Protein 6NXF (pdb70)

Sequence (329 aa):
GLPGEVSQWSLKRYGRFLLDNVGGSSTWKVFESSEESGSLVLTIVVSGHFFISQGQTLLEGFSLIGSKNWLKIVRRDCLLFGTTIKNKSRFRVQFSGESKEEALERCCGCVQTLAQYVTVQEVSQWSLKRYGRFLLDNVGSSTWKVFESSEESGSLVLTIVVSGHFFISQGQTLLEGFSLIGSKNWLKIVRRDCLLFGTTIKNKSRFRVQFSGESKEEALERCCGCVQTLAQYVTVQEPESQTIPHYLQIKEILQISKQELLPCHVEQHWKFYVGRSHSEALLSWQTIPHYLQIKEILQISKQELLPCHVEQHWKFYVGRSHSEALLSW

InterPro domains:
  IPR029168 Meiotic recombination protein REC114-like [PF15165] (20-254)
  IPR029168 Meiotic recombination protein REC114-like [PTHR34921] (1-259)

Foldseek 3Di:
DDDPQKDKFWFAKKWWKFDDDDCTDIDTDMDGADPVWATWMWMAGNQQWIFTAGVVGTDDIDGLAPCAVFWAWEDPLKIDIWGQPPNDIIMMTRGDDDDPVRSVVRSVVVVVVSVVHYDYYD/DDKFWFAKKWWWADDDCGDIDTDMDGDDPVWATWMWDADPQAWIWTDGPPDTDDTDGLAPQQVFWAWEDPCKIDIWGADPRDITMMTHTDAPDCVGSSVVSVVVQVVSVVRYHYHYD/DQDDDDPVVPDDDDDDDDPVVDDPPVCVVVVVCCVDPVCVVVVVPD/DDDDPVVVDDDDDDDDPVVDDDPVVVPVVVVCVAPVHPCVVPPD

Radius of gyration: 22.88 Å; Cα contacts (8 Å, |Δi|>4): 623; chains: 4; bounding box: 57×59×58 Å

Solvent-accessible surface area: 16246 Å² total

Structure (mmCIF, N/CA/C/O backbone):
data_6NXF
#
_entry.id   6NXF
#
_cell.length_a   71.811
_cell.length_b   71.811
_cell.length_c   154.983
_cell.angle_alpha   90.00
_cell.angle_beta   90.00
_cell.angle_gamma   90.00
#
_symmetry.space_group_name_H-M   'P 43 21 2'
#
loop_
_entity.id
_entity.type
_entity.pdbx_description
1 polymer 'Meiotic recombination protein REC114'
2 polymer 'Ankyrin repeat domain 31'
#
loop_
_atom_site.group_PDB
_atom_site.id
_atom_site.type_symbol
_atom_site.label_atom_id
_atom_site.label_alt_id
_atom_site.label_comp_id
_atom_site.label_asym_id
_atom_site.label_entity_id
_atom_site.label_seq_id
_atom_site.pdbx_PDB_ins_code
_atom_site.Cartn_x
_atom_site.Cartn_y
_atom_site.Cartn_z
_atom_site.occupancy
_atom_site.B_iso_or_equiv
_atom_site.auth_seq_id
_atom_site.auth_comp_id
_atom_site.auth_asym_id
_atom_site.auth_atom_id
_atom_site.pdbx_PDB_model_num
ATOM 1 N N . GLY A 1 12 ? 43.121 -12.248 75.446 1.00 92.23 12 GLY A N 1
ATOM 2 C CA . GLY A 1 12 ? 42.279 -13.247 74.805 1.00 109.87 12 GLY A CA 1
ATOM 3 C C . GLY A 1 12 ? 41.124 -12.653 74.010 1.00 111.71 12 GLY A C 1
ATOM 4 O O . GLY A 1 12 ? 39.995 -12.538 74.514 1.00 104.94 12 GLY A O 1
ATOM 5 N N . LEU A 1 13 ? 41.422 -12.294 72.771 1.00 108.79 13 LEU A N 1
ATOM 6 C CA . LEU A 1 13 ? 40.468 -11.629 71.853 1.00 107.54 13 LEU A CA 1
ATOM 7 C C . LEU A 1 13 ? 40.254 -12.538 70.649 1.00 105.61 13 LEU A C 1
ATOM 8 O O . LEU A 1 13 ? 40.880 -13.587 70.528 1.00 107.17 13 LEU A O 1
ATOM 13 N N . PRO A 1 14 ? 39.327 -12.160 69.739 1.00 102.22 14 PRO A N 1
ATOM 14 C CA . PRO A 1 14 ? 39.099 -12.992 68.546 1.00 102.57 14 PRO A CA 1
ATOM 15 C C . PRO A 1 14 ? 40.318 -13.060 67.634 1.00 102.56 14 PRO A C 1
ATOM 16 O O . PRO A 1 14 ? 41.232 -12.227 67.684 1.00 98.64 14 PRO A O 1
ATOM 20 N N . GLY A 1 15 ? 40.304 -14.083 66.773 1.00 107.19 15 GLY A N 1
ATOM 21 C CA . GLY A 1 15 ? 41.406 -14.501 65.931 1.00 102.76 15 GLY A CA 1
ATOM 22 C C . GLY A 1 15 ? 41.615 -13.718 64.654 1.00 104.58 15 GLY A C 1
ATOM 23 O O . GLY A 1 15 ? 42.540 -14.029 63.891 1.00 103.15 15 GLY A O 1
ATOM 24 N N . GLU A 1 16 ? 40.783 -12.706 64.393 1.00 103.70 16 GLU A N 1
ATOM 25 C CA . GLU A 1 16 ? 41.008 -11.767 63.299 1.00 106.33 16 GLU A CA 1
ATOM 26 C C . GLU A 1 16 ? 41.635 -10.451 63.773 1.00 101.70 16 GLU A C 1
ATOM 27 O O . GLU A 1 16 ? 41.443 -9.407 63.137 1.00 97.77 16 GLU A O 1
ATOM 33 N N . VAL A 1 17 ? 42.379 -10.487 64.876 1.00 96.42 17 VAL A N 1
ATOM 34 C CA . VAL A 1 17 ? 43.102 -9.338 65.395 1.00 88.87 17 VAL A CA 1
ATOM 35 C C . VAL A 1 17 ? 44.482 -9.822 65.787 1.00 90.77 17 VAL A C 1
ATOM 36 O O . VAL A 1 17 ? 44.619 -10.839 66.476 1.00 96.21 17 VAL A O 1
ATOM 40 N N . SER A 1 18 ? 45.500 -9.103 65.354 1.00 86.39 18 SER A N 1
ATOM 41 C CA . SER A 1 18 ? 46.868 -9.430 65.694 1.00 81.91 18 SER A CA 1
ATOM 42 C C . SER A 1 18 ? 47.435 -8.277 66.515 1.00 78.28 18 SER A C 1
ATOM 43 O O . SER A 1 18 ? 47.200 -7.108 66.196 1.00 77.10 18 SER A O 1
ATOM 46 N N . GLN A 1 19 ? 48.132 -8.606 67.593 1.00 74.41 19 GLN A N 1
ATOM 47 C CA . GLN A 1 19 ? 48.686 -7.632 68.512 1.00 63.84 19 GLN A CA 1
ATOM 48 C C . GLN A 1 19 ? 50.148 -7.951 68.740 1.00 68.32 19 GLN A C 1
ATOM 49 O O . GLN A 1 19 ? 50.507 -9.101 68.965 1.00 70.75 19 GLN A O 1
ATOM 55 N N . TRP A 1 20 ? 50.995 -6.932 68.687 1.00 71.72 20 TRP A N 1
ATOM 56 C CA . TRP A 1 20 ? 52.367 -7.043 69.140 1.00 62.69 20 TRP A CA 1
ATOM 57 C C . TRP A 1 20 ? 52.518 -6.110 70.308 1.00 63.40 20 TRP A C 1
ATOM 58 O O . TRP A 1 20 ? 52.079 -4.958 70.242 1.00 71.09 20 TRP A O 1
ATOM 69 N N . SER A 1 21 ? 53.062 -6.616 71.390 1.00 59.97 21 SER A N 1
ATOM 70 C CA . SER A 1 21 ? 53.443 -5.716 72.454 1.00 64.25 21 SER A CA 1
ATOM 71 C C . SER A 1 21 ? 54.713 -4.958 72.061 1.00 63.17 21 SER A C 1
ATOM 72 O O . SER A 1 21 ? 55.519 -5.431 71.260 1.00 65.36 21 SER A O 1
ATOM 75 N N . LEU A 1 22 ? 54.877 -3.759 72.618 1.00 69.05 22 LEU A N 1
ATOM 76 C CA . LEU A 1 22 ? 55.962 -2.852 72.254 1.00 63.00 22 LEU A CA 1
ATOM 77 C C . LEU A 1 22 ? 56.659 -2.359 73.497 1.00 65.84 22 LEU A C 1
ATOM 78 O O . LEU A 1 22 ? 56.046 -2.199 74.556 1.00 69.87 22 LEU A O 1
ATOM 83 N N . LYS A 1 23 ? 57.927 -2.028 73.324 1.00 63.76 23 LYS A N 1
ATOM 84 C CA . LYS A 1 23 ? 58.767 -1.555 74.406 1.00 63.39 23 LYS A CA 1
ATOM 85 C C . LYS A 1 23 ? 58.726 -0.043 74.515 1.00 65.47 23 LYS A C 1
ATOM 86 O O . LYS A 1 23 ? 58.784 0.504 75.624 1.00 70.52 23 LYS A O 1
ATOM 92 N N . ARG A 1 24 ? 58.644 0.650 73.383 1.00 60.70 24 ARG A N 1
ATOM 93 C CA . ARG A 1 24 ? 58.719 2.103 73.372 1.00 63.85 24 ARG A CA 1
ATOM 94 C C . ARG A 1 24 ? 57.931 2.602 72.182 1.00 65.01 24 ARG A C 1
ATOM 95 O O . ARG A 1 24 ? 57.665 1.853 71.238 1.00 62.88 24 ARG A O 1
ATOM 103 N N . TYR A 1 25 ? 57.567 3.884 72.235 1.00 62.02 25 TYR A N 1
ATOM 104 C CA . TYR A 1 25 ? 56.916 4.552 71.119 1.00 56.40 25 TYR A CA 1
ATOM 105 C C . TYR A 1 25 ? 57.284 6.022 71.174 1.00 58.29 25 TYR A C 1
ATOM 106 O O . TYR A 1 25 ? 57.497 6.577 72.255 1.00 61.08 25 TYR A O 1
ATOM 115 N N . GLY A 1 26 ? 57.429 6.635 70.013 1.00 51.56 26 GLY A N 1
ATOM 116 C CA . GLY A 1 26 ? 57.983 7.961 70.035 1.00 51.40 26 GLY A CA 1
ATOM 117 C C . GLY A 1 26 ? 57.336 8.823 68.999 1.00 55.56 26 GLY A C 1
ATOM 118 O O . GLY A 1 26 ? 57.237 8.429 67.838 1.00 62.50 26 GLY A O 1
ATOM 119 N N . ARG A 1 27 ? 56.836 9.973 69.409 1.00 57.23 27 ARG A N 1
ATOM 120 C CA . ARG A 1 27 ? 56.287 10.936 68.475 1.00 62.63 27 ARG A CA 1
ATOM 121 C C . ARG A 1 27 ? 57.377 11.953 68.225 1.00 63.75 27 ARG A C 1
ATOM 122 O O . ARG A 1 27 ? 58.046 12.380 69.169 1.00 61.39 27 ARG A O 1
ATOM 130 N N . PHE A 1 28 ? 57.586 12.295 66.965 1.00 64.69 28 PHE A N 1
ATOM 131 C CA . PHE A 1 28 ? 58.592 13.279 66.625 1.00 66.66 28 PHE A CA 1
ATOM 132 C C . PHE A 1 28 ? 58.010 14.653 66.857 1.00 71.44 28 PHE A C 1
ATOM 133 O O . PHE A 1 28 ? 56.830 14.883 66.585 1.00 75.42 28 PHE A O 1
ATOM 149 N N . LEU A 1 30 ? 59.132 19.182 67.088 1.00 78.75 30 LEU A N 1
ATOM 150 C CA . LEU A 1 30 ? 60.052 20.300 67.074 1.00 74.29 30 LEU A CA 1
ATOM 151 C C . LEU A 1 30 ? 59.984 21.023 68.400 1.00 77.50 30 LEU A C 1
ATOM 152 O O . LEU A 1 30 ? 58.912 21.192 68.984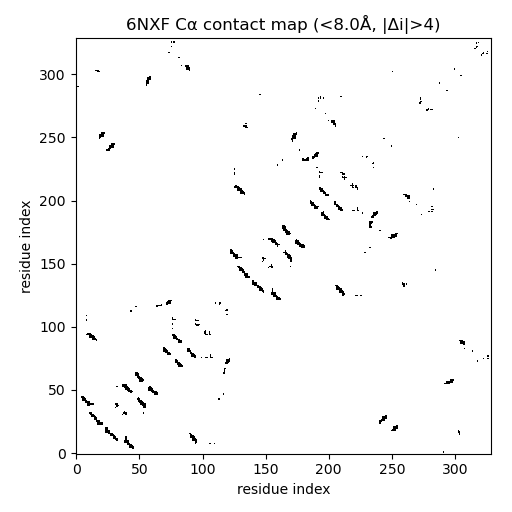 1.00 77.68 30 LEU A O 1
ATOM 157 N N . LEU A 1 31 ? 61.143 21.419 68.883 1.00 80.09 31 LEU A N 1
ATOM 158 C CA . LEU A 1 31 ? 61.251 22.163 70.116 1.00 78.61 31 LEU A CA 1
ATOM 159 C C . LEU A 1 31 ? 61.801 23.548 69.813 1.00 86.31 31 LEU A C 1
ATOM 160 O O . LEU A 1 31 ? 62.601 23.729 68.886 1.00 90.70 31 LEU A O 1
ATOM 165 N N . ASP A 1 32 ? 61.365 24.527 70.599 1.00 84.71 32 ASP A N 1
ATOM 166 C CA . ASP A 1 32 ? 61.789 25.899 70.397 1.00 82.61 32 ASP A CA 1
ATOM 167 C C . ASP A 1 32 ? 63.016 26.193 71.236 1.00 84.51 32 ASP A C 1
ATOM 168 O O . ASP A 1 32 ? 63.026 25.937 72.447 1.00 83.05 32 ASP A O 1
ATOM 173 N N . ASN A 1 33 ? 64.047 26.723 70.575 1.00 89.24 33 ASN A N 1
ATOM 174 C CA . ASN A 1 33 ? 65.169 27.381 71.234 1.00 80.74 33 ASN A CA 1
ATOM 175 C C . ASN A 1 33 ? 64.708 28.721 71.801 1.00 82.96 33 ASN A C 1
ATOM 176 O O . ASN A 1 33 ? 64.283 29.600 71.045 1.00 89.50 33 ASN A O 1
ATOM 181 N N . VAL A 1 34 ? 64.758 28.875 73.117 1.00 79.46 34 VAL A N 1
ATOM 182 C CA . VAL A 1 34 ? 64.743 30.201 73.717 1.00 80.34 34 VAL A CA 1
ATOM 183 C C . VAL A 1 34 ? 66.203 30.653 73.894 1.00 89.44 34 VAL A C 1
ATOM 184 O O . VAL A 1 34 ? 67.148 29.852 73.773 1.00 82.70 34 VAL A O 1
ATOM 188 N N . GLY A 1 35 ? 66.408 31.966 74.105 1.00 85.70 35 GLY A N 1
ATOM 189 C CA . GLY A 1 35 ? 67.757 32.517 74.231 1.00 89.54 35 GLY A CA 1
ATOM 190 C C . GLY A 1 35 ? 67.922 33.680 75.204 1.00 95.01 35 GLY A C 1
ATOM 191 O O . GLY A 1 35 ? 68.429 34.754 74.846 1.00 99.24 35 GLY A O 1
ATOM 192 N N . GLY A 1 47 ? 64.402 25.829 64.949 1.00 96.64 47 GLY A N 1
ATOM 193 C CA . GLY A 1 47 ? 64.136 24.933 66.071 1.00 97.94 47 GLY A CA 1
ATOM 194 C C . GLY A 1 47 ? 64.929 23.628 66.074 1.00 100.60 47 GLY A C 1
ATOM 195 O O . GLY A 1 47 ? 65.516 23.246 65.050 1.00 107.76 47 GLY A O 1
ATOM 196 N N . SER A 1 48 ? 64.955 22.932 67.215 1.00 92.96 48 SER A N 1
ATOM 197 C CA . SER A 1 48 ? 65.696 21.681 67.344 1.00 94.59 48 SER A CA 1
ATOM 198 C C . SER A 1 48 ? 64.741 20.528 67.625 1.00 85.23 48 SER A C 1
ATOM 199 O O . SER A 1 48 ? 63.681 20.717 68.230 1.00 87.54 48 SER A O 1
ATOM 202 N N . SER A 1 49 ? 65.138 19.327 67.198 1.00 88.24 49 SER A N 1
ATOM 203 C CA . SER A 1 49 ? 64.247 18.169 67.101 1.00 83.97 49 SER A CA 1
ATOM 204 C C . SER A 1 49 ? 64.435 17.185 68.254 1.00 75.31 49 SER A C 1
ATOM 205 O O . SER A 1 49 ? 65.511 17.089 68.850 1.00 75.79 49 SER A O 1
ATOM 208 N N . THR A 1 50 ? 63.375 16.437 68.549 1.00 76.57 50 THR A N 1
ATOM 209 C CA . THR A 1 50 ? 63.436 15.417 69.588 1.00 77.53 50 THR A CA 1
ATOM 210 C C . THR A 1 50 ? 62.279 14.435 69.420 1.00 72.12 50 THR A C 1
ATOM 211 O O . THR A 1 50 ? 61.421 14.594 68.545 1.00 70.04 50 THR A O 1
ATOM 215 N N . TRP A 1 51 ? 62.284 13.391 70.256 1.00 72.09 51 TRP A N 1
ATOM 216 C CA . TRP A 1 51 ? 61.257 12.356 70.255 1.00 62.28 51 TRP A CA 1
ATOM 217 C C . TRP A 1 51 ? 60.521 12.400 71.576 1.00 62.62 51 TRP A C 1
ATOM 218 O O . TRP A 1 51 ? 61.158 12.377 72.634 1.00 62.28 51 TRP A O 1
ATOM 229 N N . LYS A 1 52 ? 59.191 12.494 71.516 1.00 62.04 52 LYS A N 1
ATOM 230 C CA . LYS A 1 52 ? 58.360 12.365 72.702 1.00 56.90 52 LYS A CA 1
ATOM 231 C C . LYS A 1 52 ? 58.106 10.875 72.887 1.00 60.62 52 LYS A C 1
ATOM 232 O O . LYS A 1 52 ? 57.615 10.211 71.963 1.00 58.27 52 LYS A O 1
ATOM 238 N N . VAL A 1 53 ? 58.445 10.352 74.065 1.00 51.51 53 VAL A N 1
ATOM 239 C CA . VAL A 1 53 ? 58.661 8.932 74.259 1.00 56.42 53 VAL A CA 1
ATOM 240 C C . VAL A 1 53 ? 57.708 8.373 75.307 1.00 64.26 53 VAL A C 1
ATOM 241 O O . VAL A 1 53 ? 57.627 8.887 76.427 1.00 65.97 53 VAL A O 1
ATOM 245 N N . PHE A 1 54 ? 57.041 7.284 74.954 1.00 66.45 54 PHE A N 1
ATOM 246 C CA . PHE A 1 54 ? 56.192 6.494 75.831 1.00 61.62 54 PHE A CA 1
ATOM 247 C C . PHE A 1 54 ? 56.824 5.123 75.990 1.00 67.17 54 PHE A C 1
ATOM 248 O O . PHE A 1 54 ? 57.285 4.528 75.011 1.00 69.65 54 PHE A O 1
ATOM 256 N N . GLU A 1 55 ? 56.861 4.636 77.222 1.00 68.87 55 GLU A N 1
ATOM 257 C CA . GLU A 1 55 ? 57.546 3.402 77.572 1.00 63.35 55 GLU A CA 1
ATOM 258 C C . GLU A 1 55 ? 56.556 2.478 78.271 1.00 71.91 55 GLU A C 1
ATOM 259 O O . GLU A 1 55 ? 55.834 2.907 79.179 1.00 78.32 55 GLU A O 1
ATOM 261 N N . SER A 1 56 ? 56.499 1.224 77.829 1.00 73.86 56 SER A N 1
ATOM 262 C CA . SER A 1 56 ? 55.720 0.198 78.518 1.00 73.80 56 SER A CA 1
ATOM 263 C C . SER A 1 56 ? 56.094 0.117 79.996 1.00 76.52 56 SER A C 1
ATOM 264 O O . SER A 1 56 ? 57.277 0.081 80.348 1.00 84.66 56 SER A O 1
ATOM 267 N N . SER A 1 57 ? 55.086 0.064 80.864 1.00 83.91 57 SER A N 1
ATOM 268 C CA . SER A 1 57 ? 55.335 0.153 82.303 1.00 91.35 57 SER A CA 1
ATOM 269 C C . SER A 1 57 ? 54.135 -0.399 83.085 1.00 92.12 57 SER A C 1
ATOM 270 O O . SER A 1 57 ? 52.995 -0.378 82.604 1.00 96.30 57 SER A O 1
ATOM 273 N N . GLU A 1 58 ? 54.413 -0.903 84.297 1.00 89.22 58 GLU A N 1
ATOM 274 C CA . GLU A 1 58 ? 53.361 -1.462 85.146 1.00 98.83 58 GLU A CA 1
ATOM 275 C C . GLU A 1 58 ? 52.391 -0.378 85.623 1.00 97.43 58 GLU A C 1
ATOM 276 O O . GLU A 1 58 ? 51.166 -0.540 85.526 1.00 96.43 58 GLU A O 1
ATOM 278 N N . GLU A 1 59 ? 52.924 0.731 86.155 1.00 95.66 59 GLU A N 1
ATOM 279 C CA . GLU A 1 59 ? 52.081 1.869 86.517 1.00 96.43 59 GLU A CA 1
ATOM 280 C C . GLU A 1 59 ? 51.413 2.472 85.286 1.00 99.64 59 GLU A C 1
ATOM 281 O O . GLU A 1 59 ? 50.274 2.955 85.365 1.00 102.01 59 GLU A O 1
ATOM 283 N N . SER A 1 60 ? 52.096 2.437 84.137 1.00 95.55 60 SER A N 1
ATOM 284 C CA . SER A 1 60 ? 51.680 3.192 82.965 1.00 91.20 60 SER A CA 1
ATOM 285 C C . SER A 1 60 ? 50.881 2.371 81.971 1.00 88.44 60 SER A C 1
ATOM 286 O O . SER A 1 60 ? 50.251 2.947 81.077 1.00 83.30 60 SER A O 1
ATOM 289 N N . GLY A 1 61 ? 50.871 1.059 82.113 1.00 87.95 61 GLY A N 1
ATOM 290 C CA . GLY A 1 61 ? 50.107 0.235 81.203 1.00 85.45 61 GLY A CA 1
ATOM 291 C C . GLY A 1 61 ? 50.964 -0.198 80.045 1.00 78.31 61 GLY A C 1
ATOM 292 O O . GLY A 1 61 ? 52.138 0.158 79.932 1.00 81.85 61 GLY A O 1
ATOM 293 N N . SER A 1 62 ? 50.360 -0.967 79.144 1.00 73.16 62 SER A N 1
ATOM 294 C CA . SER A 1 62 ? 51.125 -1.731 78.169 1.00 75.95 62 SER A CA 1
ATOM 295 C C . SER A 1 62 ? 50.877 -1.229 76.758 1.00 71.55 62 SER A C 1
ATOM 296 O O . SER A 1 62 ? 49.752 -1.310 76.255 1.00 63.25 62 SER A O 1
ATOM 299 N N . LEU A 1 63 ? 51.940 -0.759 76.115 1.00 62.66 63 LEU A N 1
ATOM 300 C CA . LEU A 1 63 ? 51.880 -0.430 74.703 1.00 61.00 63 LEU A CA 1
ATOM 301 C C . LEU A 1 63 ? 51.562 -1.661 73.877 1.00 63.05 63 LEU A C 1
ATOM 302 O O . LEU A 1 63 ? 52.224 -2.693 74.016 1.00 67.06 63 LEU A O 1
ATOM 307 N N . VAL A 1 64 ? 50.559 -1.567 73.006 1.00 56.45 64 VAL A N 1
ATOM 308 C CA . VAL A 1 64 ? 50.300 -2.649 72.066 1.00 63.16 64 VAL A CA 1
ATOM 309 C C . VAL A 1 64 ? 50.015 -2.057 70.699 1.00 57.73 64 VAL A C 1
ATOM 310 O O . VAL A 1 64 ? 49.350 -1.035 70.581 1.00 64.77 64 VAL A O 1
ATOM 314 N N . LEU A 1 65 ? 50.523 -2.701 69.670 1.00 64.18 65 LEU A N 1
ATOM 315 C CA . LEU A 1 65 ? 50.180 -2.399 68.293 1.00 60.71 65 LEU A CA 1
ATOM 316 C C . LEU A 1 65 ? 49.164 -3.431 67.850 1.00 67.01 65 LEU A C 1
ATOM 317 O O . LEU A 1 65 ? 49.344 -4.614 68.120 1.00 70.39 65 LEU A O 1
ATOM 322 N N . THR A 1 66 ? 48.102 -3.002 67.185 1.00 70.38 66 THR A N 1
ATOM 323 C CA . THR A 1 66 ? 46.959 -3.868 66.904 1.00 61.95 66 THR A CA 1
ATOM 324 C C . THR A 1 66 ? 46.562 -3.671 65.460 1.00 66.28 66 THR A C 1
ATOM 325 O O . THR A 1 66 ? 46.202 -2.560 65.071 1.00 76.83 66 THR A O 1
ATOM 329 N N . ILE A 1 67 ? 46.623 -4.722 64.664 1.00 69.46 67 ILE A N 1
ATOM 330 C CA . ILE A 1 67 ? 46.071 -4.681 63.319 1.00 68.04 67 ILE A CA 1
ATOM 331 C C . ILE A 1 67 ? 44.857 -5.587 63.278 1.00 77.48 67 ILE A C 1
ATOM 332 O O . ILE A 1 67 ? 44.969 -6.797 63.538 1.00 80.53 67 ILE A O 1
ATOM 337 N N . VAL A 1 68 ? 43.699 -5.005 62.958 1.00 73.34 68 VAL A N 1
ATOM 338 C CA . VAL A 1 68 ? 42.505 -5.796 62.699 1.00 80.18 68 VAL A CA 1
ATOM 339 C C . VAL A 1 68 ? 42.556 -6.182 61.227 1.00 81.30 68 VAL A C 1
ATOM 340 O O . VAL A 1 68 ? 43.359 -5.636 60.467 1.00 77.57 68 VAL A O 1
ATOM 344 N N . VAL A 1 69 ? 41.725 -7.138 60.804 1.00 84.12 69 VAL A N 1
ATOM 345 C CA . VAL A 1 69 ? 41.756 -7.539 59.395 1.00 86.44 69 VAL A CA 1
ATOM 346 C C . VAL A 1 69 ? 40.991 -6.580 58.496 1.00 86.91 69 VAL A C 1
ATOM 347 O O . VAL A 1 69 ? 41.116 -6.670 57.268 1.00 86.50 69 VAL A O 1
ATOM 351 N N . SER A 1 70 ? 40.213 -5.652 59.067 1.00 92.05 70 SER A N 1
ATOM 352 C CA . SER A 1 70 ? 39.683 -4.535 58.289 1.00 91.22 70 SER A CA 1
ATOM 353 C C . SER A 1 70 ? 40.782 -3.762 57.581 1.00 90.66 70 SER A C 1
ATOM 354 O O . SER A 1 70 ? 40.506 -3.074 56.587 1.00 94.30 70 SER A O 1
ATOM 357 N N . GLY A 1 71 ? 42.018 -3.870 58.072 1.00 84.71 71 GLY A N 1
ATOM 358 C CA . GLY A 1 71 ? 43.063 -2.937 57.721 1.00 84.05 71 GLY A CA 1
ATOM 359 C C . GLY A 1 71 ? 43.062 -1.687 58.573 1.00 86.87 71 GLY A C 1
ATOM 360 O O . GLY A 1 71 ? 43.276 -0.587 58.041 1.00 88.92 71 GLY A O 1
ATOM 361 N N . HIS A 1 72 ? 42.780 -1.811 59.873 1.00 81.64 72 HIS A N 1
ATOM 362 C CA . HIS A 1 72 ? 42.865 -0.693 60.792 1.00 77.56 72 HIS A CA 1
ATOM 363 C C . HIS A 1 72 ? 44.025 -0.915 61.739 1.00 79.86 72 HIS A C 1
ATOM 364 O O . HIS A 1 72 ? 44.266 -2.034 62.205 1.00 79.43 72 HIS A O 1
ATOM 371 N N . PHE A 1 73 ? 44.728 0.163 62.036 1.00 73.80 73 PHE A N 1
ATOM 372 C CA . PHE A 1 73 ? 45.969 0.110 62.774 1.00 67.81 73 PHE A CA 1
ATOM 373 C C . PHE A 1 73 ? 45.771 0.894 64.066 1.00 69.54 73 PHE A C 1
ATOM 374 O O . PHE A 1 73 ? 45.239 2.005 64.049 1.00 67.34 73 PHE A O 1
ATOM 382 N N . PHE A 1 74 ? 46.152 0.310 65.188 1.00 67.21 74 PHE A N 1
ATOM 383 C CA . PHE A 1 74 ? 46.076 1.041 66.437 1.00 63.89 74 PHE A CA 1
ATOM 384 C C . PHE A 1 74 ? 47.349 0.864 67.245 1.00 63.63 74 PHE A C 1
ATOM 385 O O . PHE A 1 74 ? 47.870 -0.246 67.363 1.00 71.06 74 PHE A O 1
ATOM 393 N N . ILE A 1 75 ? 47.829 1.942 67.835 1.00 57.26 75 ILE A N 1
ATOM 394 C CA . ILE A 1 75 ? 48.744 1.841 68.963 1.00 59.80 75 ILE A CA 1
ATOM 395 C C . ILE A 1 75 ? 48.033 2.381 70.186 1.00 58.80 75 ILE A C 1
ATOM 396 O O . ILE A 1 75 ? 47.269 3.345 70.090 1.00 64.55 75 ILE A O 1
ATOM 401 N N . SER A 1 76 ? 48.272 1.768 71.332 1.00 50.18 76 SER A N 1
ATOM 402 C CA . SER A 1 76 ? 47.508 2.141 72.502 1.00 56.43 76 SER A CA 1
ATOM 403 C C . SER A 1 76 ? 48.267 1.696 73.731 1.00 55.40 76 SER A C 1
ATOM 404 O O . SER A 1 76 ? 49.105 0.803 73.664 1.00 63.99 76 SER A O 1
ATOM 407 N N . GLN A 1 77 ? 47.981 2.348 74.847 1.00 57.13 77 GLN A N 1
ATOM 408 C CA . GLN A 1 77 ? 48.615 2.063 76.126 1.00 62.32 77 GLN A CA 1
ATOM 409 C C . GLN A 1 77 ? 47.511 2.185 77.154 1.00 70.74 77 GLN A C 1
ATOM 410 O O . GLN A 1 77 ? 46.844 3.224 77.223 1.00 75.33 77 GLN A O 1
ATOM 416 N N . GLY A 1 78 ? 47.286 1.120 77.909 1.00 73.02 78 GLY A N 1
ATOM 417 C CA . GLY A 1 78 ? 46.124 1.099 78.776 1.00 72.70 78 GLY A CA 1
ATOM 418 C C . GLY A 1 78 ? 44.896 1.377 77.950 1.00 77.66 78 GLY A C 1
ATOM 419 O O . GLY A 1 78 ? 44.710 0.795 76.872 1.00 74.45 78 GLY A O 1
ATOM 420 N N . GLN A 1 79 ? 44.072 2.317 78.418 1.00 74.80 79 GLN A N 1
ATOM 421 C CA . GLN A 1 79 ? 42.836 2.658 77.735 1.00 74.17 79 GLN A CA 1
ATOM 422 C C . GLN A 1 79 ? 42.996 3.882 76.828 1.00 74.98 79 GLN A C 1
ATOM 423 O O . GLN A 1 79 ? 41.998 4.454 76.369 1.00 71.77 79 GLN A O 1
ATOM 429 N N . THR A 1 80 ? 44.231 4.254 76.511 1.00 67.88 80 THR A N 1
ATOM 430 C CA . THR A 1 80 ? 44.508 5.468 75.765 1.00 66.11 80 THR A CA 1
ATOM 431 C C . THR A 1 80 ? 44.887 5.186 74.320 1.00 64.25 80 THR A C 1
ATOM 432 O O . THR A 1 80 ? 45.941 4.605 74.062 1.00 63.20 80 THR A O 1
ATOM 436 N N . LEU A 1 81 ? 44.075 5.652 73.379 1.00 61.92 81 LEU A N 1
ATOM 437 C CA . LEU A 1 81 ? 44.459 5.558 71.980 1.00 59.41 81 LEU A CA 1
ATOM 438 C C . LEU A 1 81 ? 45.587 6.528 71.672 1.00 62.86 81 LEU A C 1
ATOM 439 O O . LEU A 1 81 ? 45.479 7.717 71.981 1.00 62.32 81 LEU A O 1
ATOM 444 N N . LEU A 1 82 ? 46.659 6.030 71.033 1.00 65.20 82 LEU A N 1
ATOM 445 C CA . LEU A 1 82 ? 47.812 6.842 70.613 1.00 58.39 82 LEU A CA 1
ATOM 446 C C . LEU A 1 82 ? 47.905 7.062 69.116 1.00 56.69 82 LEU A C 1
ATOM 447 O O . LEU A 1 82 ? 48.298 8.139 68.690 1.00 64.70 82 LEU A O 1
ATOM 452 N N . GLU A 1 83 ? 47.589 6.071 68.297 1.00 58.65 83 GLU A N 1
ATOM 453 C CA . GLU A 1 83 ? 47.446 6.278 66.864 1.00 60.28 83 GLU A CA 1
ATOM 454 C C . GLU A 1 83 ? 46.272 5.448 66.396 1.00 61.54 83 GLU A C 1
ATOM 455 O O . GLU A 1 83 ? 45.945 4.425 67.001 1.00 65.33 83 GLU A O 1
ATOM 461 N N . GLY A 1 84 ? 45.660 5.873 65.304 1.00 62.61 84 GLY A N 1
ATOM 462 C CA . GLY A 1 84 ? 44.509 5.171 64.791 1.00 64.16 84 GLY A CA 1
ATOM 463 C C . GLY A 1 84 ? 44.180 5.646 63.403 1.00 66.41 84 GLY A C 1
ATOM 464 O O . GLY A 1 84 ? 43.844 6.816 63.220 1.00 80.30 84 GLY A O 1
ATOM 465 N N . PHE A 1 85 ? 44.274 4.757 62.428 1.00 63.83 85 PHE A N 1
ATOM 466 C CA . PHE A 1 85 ? 44.016 5.064 61.028 1.00 68.10 85 PHE A CA 1
ATOM 467 C C . PHE A 1 85 ? 43.899 3.752 60.267 1.00 76.60 85 PHE A C 1
ATOM 468 O O . PHE A 1 85 ? 44.145 2.670 60.806 1.00 85.44 85 PHE A O 1
ATOM 476 N N . SER A 1 86 ? 43.572 3.861 58.990 1.00 78.32 86 SER A N 1
ATOM 477 C CA . SER A 1 86 ? 43.282 2.710 58.152 1.00 79.95 86 SER A CA 1
ATOM 478 C C . SER A 1 86 ? 44.423 2.453 57.179 1.00 81.26 86 SER A C 1
ATOM 479 O O . SER A 1 86 ? 44.856 3.362 56.463 1.00 87.45 86 SER A O 1
ATOM 482 N N . LEU A 1 87 ? 44.880 1.209 57.122 1.00 82.94 87 LEU A N 1
ATOM 483 C CA . LEU A 1 87 ? 45.975 0.879 56.223 1.00 80.52 87 LEU A CA 1
ATOM 484 C C . LEU A 1 87 ? 45.562 0.843 54.752 1.00 84.81 87 LEU A C 1
ATOM 485 O O . LEU A 1 87 ? 46.434 0.949 53.883 1.00 91.43 87 LEU A O 1
ATOM 490 N N . ILE A 1 88 ? 44.273 0.720 54.439 1.00 88.84 88 ILE A N 1
ATOM 491 C CA . ILE A 1 88 ? 43.857 0.437 53.061 1.00 92.10 88 ILE A CA 1
ATOM 492 C C . ILE A 1 88 ? 43.887 1.707 52.200 1.00 91.81 88 ILE A C 1
ATOM 493 O O . ILE A 1 88 ? 43.159 2.674 52.450 1.00 87.30 88 ILE A O 1
ATOM 498 N N . GLY A 1 89 ? 44.721 1.694 51.162 1.00 89.84 89 GLY A N 1
ATOM 499 C CA . GLY A 1 89 ? 44.856 2.860 50.320 1.00 86.36 89 GLY A CA 1
ATOM 500 C C . GLY A 1 89 ? 45.683 3.932 50.978 1.00 96.74 89 GLY A C 1
ATOM 501 O O . GLY A 1 89 ? 45.462 5.129 50.743 1.00 103.25 89 GLY A O 1
ATOM 502 N N . SER A 1 90 ? 46.627 3.533 51.823 1.00 96.69 90 SER A N 1
ATOM 503 C CA . SER A 1 90 ? 47.481 4.471 52.531 1.00 97.08 90 SER A CA 1
ATOM 504 C C . SER A 1 90 ? 48.831 4.653 51.838 1.00 98.22 90 SER A C 1
ATOM 505 O O . SER A 1 90 ? 49.831 4.963 52.498 1.00 96.50 90 SER A O 1
ATOM 508 N N . LYS A 1 91 ? 48.885 4.448 50.516 1.00 99.67 91 LYS A N 1
ATOM 509 C CA . LYS A 1 91 ? 50.166 4.508 49.815 1.00 99.83 91 LYS A CA 1
ATOM 510 C C . LYS A 1 91 ? 50.590 5.953 49.575 1.00 99.21 91 LYS A C 1
ATOM 511 O O . LYS A 1 91 ? 51.764 6.298 49.756 1.00 98.87 91 LYS A O 1
ATOM 513 N N . ASN A 1 92 ? 49.642 6.814 49.201 1.00 100.51 92 ASN A N 1
ATOM 514 C CA . ASN A 1 92 ? 49.948 8.225 48.966 1.00 98.62 92 ASN A CA 1
ATOM 515 C C . ASN A 1 92 ? 50.425 8.925 50.239 1.00 104.62 92 ASN A C 1
ATOM 516 O O . ASN A 1 92 ? 51.326 9.776 50.184 1.00 108.21 92 ASN A O 1
ATOM 521 N N . TRP A 1 93 ? 49.848 8.576 51.401 1.00 100.71 93 TRP A N 1
ATOM 522 C CA . TRP A 1 93 ? 50.058 9.355 52.618 1.00 93.85 93 TRP A CA 1
ATOM 523 C C . TRP A 1 93 ? 50.880 8.675 53.702 1.00 90.80 93 TRP A C 1
ATOM 524 O O . TRP A 1 93 ? 51.351 9.366 54.610 1.00 89.24 93 TRP A O 1
ATOM 535 N N . LEU A 1 94 ? 51.072 7.365 53.644 1.00 90.88 94 LEU A N 1
ATOM 536 C CA . LEU A 1 94 ? 51.724 6.645 54.724 1.00 83.81 94 LEU A CA 1
ATOM 537 C C . LEU A 1 94 ? 52.946 5.916 54.186 1.00 89.44 94 LEU A C 1
ATOM 538 O O . LEU A 1 94 ? 52.850 5.184 53.193 1.00 95.92 94 LEU A O 1
ATOM 543 N N . LYS A 1 95 ? 54.091 6.111 54.839 1.00 78.51 95 LYS A N 1
ATOM 544 C CA . LYS A 1 95 ? 55.309 5.405 54.470 1.00 82.10 95 LYS A CA 1
ATOM 545 C C . LYS A 1 95 ? 55.955 4.798 55.715 1.00 85.69 95 LYS A C 1
ATOM 546 O O . LYS A 1 95 ? 56.119 5.476 56.735 1.00 86.44 95 LYS A O 1
ATOM 552 N N . ILE A 1 96 ? 56.325 3.523 55.629 1.00 81.60 96 ILE A N 1
ATOM 553 C CA . ILE A 1 96 ? 56.802 2.753 56.770 1.00 81.76 96 ILE A CA 1
ATOM 554 C C . ILE A 1 96 ? 58.208 2.262 56.462 1.00 88.20 96 ILE A C 1
ATOM 555 O O . ILE A 1 96 ? 58.521 1.958 55.309 1.00 96.21 96 ILE A O 1
ATOM 560 N N . VAL A 1 97 ? 59.062 2.194 57.473 1.00 79.70 97 VAL A N 1
ATOM 561 C CA . VAL A 1 97 ? 60.442 1.781 57.270 1.00 83.03 97 VAL A CA 1
ATOM 562 C C . VAL A 1 97 ? 60.889 0.993 58.481 1.00 88.80 97 VAL A C 1
ATOM 563 O O . VAL A 1 97 ? 60.681 1.426 59.618 1.00 87.39 97 VAL A O 1
ATOM 567 N N . ARG A 1 98 ? 61.512 -0.152 58.242 1.00 89.67 98 ARG A N 1
ATOM 568 C CA . ARG A 1 98 ? 62.027 -0.989 59.306 1.00 84.57 98 ARG A CA 1
ATOM 569 C C . ARG A 1 98 ? 63.538 -0.846 59.390 1.00 89.48 98 ARG A C 1
ATOM 570 O O . ARG A 1 98 ? 64.199 -0.495 58.412 1.00 90.50 98 ARG A O 1
ATOM 578 N N . ARG A 1 99 ? 64.069 -1.074 60.590 1.00 85.99 99 ARG A N 1
ATOM 579 C CA . ARG A 1 99 ? 65.512 -1.139 60.801 1.00 86.61 99 ARG A CA 1
ATOM 580 C C . ARG A 1 99 ? 65.686 -1.903 62.116 1.00 94.73 99 ARG A C 1
ATOM 581 O O . ARG A 1 99 ? 65.504 -1.333 63.195 1.00 96.41 99 ARG A O 1
ATOM 591 N N . ASP A 1 101 ? 64.604 -4.088 65.126 1.00 92.11 101 ASP A N 1
ATOM 592 C CA . ASP A 1 101 ? 63.352 -4.340 65.826 1.00 85.34 101 ASP A CA 1
ATOM 593 C C . ASP A 1 101 ? 62.469 -3.101 65.924 1.00 82.23 101 ASP A C 1
ATOM 594 O O . ASP A 1 101 ? 61.422 -3.162 66.577 1.00 76.85 101 ASP A O 1
ATOM 599 N N . CYS A 1 102 ? 62.831 -2.007 65.244 1.00 86.62 102 CYS A N 1
ATOM 600 C CA . CYS A 1 102 ? 62.020 -0.794 65.176 1.00 80.18 102 CYS A CA 1
ATOM 601 C C . CYS A 1 102 ? 61.348 -0.630 63.813 1.00 79.82 102 CYS A C 1
ATOM 602 O O . CYS A 1 102 ? 61.823 -1.150 62.797 1.00 85.14 102 CYS A O 1
ATOM 605 N N . LEU A 1 103 ? 60.218 0.089 63.808 1.00 72.06 103 LEU A N 1
ATOM 606 C CA . LEU A 1 103 ? 59.594 0.608 62.598 1.00 67.95 103 LEU A CA 1
ATOM 607 C C . LEU A 1 103 ? 59.507 2.117 62.704 1.00 72.33 103 LEU A C 1
ATOM 608 O O . LEU A 1 103 ? 59.410 2.673 63.798 1.00 71.40 103 LEU A O 1
ATOM 613 N N . LEU A 1 104 ? 59.513 2.774 61.560 1.00 74.06 104 LEU A N 1
ATOM 614 C CA . LEU A 1 104 ? 59.317 4.205 61.491 1.00 70.11 104 LEU A CA 1
ATOM 615 C C . LEU A 1 104 ? 58.118 4.471 60.600 1.00 74.71 104 LEU A C 1
ATOM 616 O O . LEU A 1 104 ? 57.950 3.816 59.568 1.00 78.98 104 LEU A O 1
ATOM 621 N N . PHE A 1 105 ? 57.273 5.411 61.004 1.00 71.89 105 PHE A N 1
ATOM 622 C CA . PHE A 1 105 ? 56.065 5.723 60.260 1.00 69.84 105 PHE A CA 1
ATOM 623 C C . PHE A 1 105 ? 56.108 7.176 59.856 1.00 70.76 105 PHE A C 1
ATOM 624 O O . PHE A 1 105 ? 56.402 8.039 60.686 1.00 73.31 105 PHE A O 1
ATOM 632 N N . GLY A 1 106 ? 55.798 7.440 58.593 1.00 72.06 106 GLY A N 1
ATOM 633 C CA . GLY A 1 106 ? 55.755 8.794 58.104 1.00 75.22 106 GLY A CA 1
ATOM 634 C C . GLY A 1 106 ? 54.435 9.052 57.438 1.00 75.37 106 GLY A C 1
ATOM 635 O O . GLY A 1 106 ? 54.071 8.363 56.484 1.00 79.23 106 GLY A O 1
ATOM 636 N N . THR A 1 107 ? 53.697 10.017 57.955 1.00 72.55 107 THR A N 1
ATOM 637 C CA . THR A 1 107 ? 52.421 10.396 57.382 1.00 79.01 107 THR A CA 1
ATOM 638 C C . THR A 1 107 ? 52.568 11.756 56.736 1.00 85.59 107 THR A C 1
ATOM 639 O O . THR A 1 107 ? 53.493 12.511 57.038 1.00 85.77 107 THR A O 1
ATOM 643 N N . THR A 1 108 ? 51.623 12.064 55.858 1.00 87.21 108 THR A N 1
ATOM 644 C CA . THR A 1 108 ? 51.649 13.295 55.088 1.00 86.35 108 THR A CA 1
ATOM 645 C C . THR A 1 108 ? 50.215 13.618 54.665 1.00 90.36 108 THR A C 1
ATOM 646 O O . THR A 1 108 ? 49.898 13.721 53.483 1.00 97.02 108 THR A O 1
ATOM 650 N N . ILE A 1 109 ? 49.323 13.747 55.644 1.00 88.67 109 ILE A N 1
ATOM 651 C CA . ILE A 1 109 ? 47.908 14.007 55.397 1.00 89.73 109 ILE A CA 1
ATOM 652 C C . ILE A 1 109 ? 47.694 15.510 55.270 1.00 96.40 109 ILE A C 1
ATOM 653 O O . ILE A 1 109 ? 48.307 16.309 55.985 1.00 98.46 109 ILE A O 1
ATOM 655 N N . LYS A 1 110 ? 46.785 15.906 54.373 1.00 104.62 110 LYS A N 1
ATOM 656 C CA . LYS A 1 110 ? 46.652 17.304 53.891 1.00 96.50 110 LYS A CA 1
ATOM 657 C C . LYS A 1 110 ? 48.057 17.743 53.481 1.00 97.54 110 LYS A C 1
ATOM 658 O O . LYS A 1 110 ? 48.735 17.003 52.748 1.00 95.88 110 LYS A O 1
ATOM 660 N N . ASN A 1 111 ? 48.544 18.893 53.928 1.00 90.43 111 ASN A N 1
ATOM 661 C CA . ASN A 1 111 ? 49.950 19.183 53.707 1.00 95.19 111 ASN A CA 1
ATOM 662 C C . ASN A 1 111 ? 50.801 18.921 54.949 1.00 95.58 111 ASN A C 1
ATOM 663 O O . ASN A 1 111 ? 51.976 18.561 54.819 1.00 95.67 111 ASN A O 1
ATOM 668 N N . LYS A 1 112 ? 50.214 19.025 56.141 1.00 93.42 112 LYS A N 1
ATOM 669 C CA . LYS A 1 112 ? 50.892 18.689 57.391 1.00 93.65 112 LYS A CA 1
ATOM 670 C C . LYS A 1 112 ? 51.422 17.244 57.386 1.00 92.49 112 LYS A C 1
ATOM 671 O O . LYS A 1 112 ? 50.882 16.357 56.721 1.00 92.56 112 LYS A O 1
ATOM 677 N N . SER A 1 113 ? 52.491 17.008 58.150 1.00 88.64 113 SER A N 1
ATOM 678 C CA . SER A 1 113 ? 53.203 15.736 58.168 1.00 83.36 113 SER A CA 1
ATOM 679 C C . SER A 1 113 ? 53.715 15.478 59.572 1.00 82.02 113 SER A C 1
ATOM 680 O O . SER A 1 113 ? 54.020 16.419 60.313 1.00 85.80 113 SER A O 1
ATOM 683 N N . ARG A 1 114 ? 53.824 14.200 59.931 1.00 76.68 114 ARG A N 1
ATOM 684 C CA . ARG A 1 114 ? 54.406 13.843 61.213 1.00 72.84 114 ARG A CA 1
ATOM 685 C C . ARG A 1 114 ? 55.066 12.483 61.114 1.00 73.82 114 ARG A C 1
ATOM 686 O O . ARG A 1 114 ? 55.013 11.798 60.086 1.00 77.23 114 ARG A O 1
ATOM 702 N N . PHE A 1 116 ? 56.129 8.988 63.660 1.00 67.15 116 PHE A N 1
ATOM 703 C CA . PHE A 1 116 ? 56.295 8.282 64.909 1.00 61.67 116 PHE A CA 1
ATOM 704 C C . PHE A 1 116 ? 57.043 6.994 64.649 1.00 63.93 116 PHE A C 1
ATOM 705 O O . PHE A 1 116 ? 57.169 6.551 63.504 1.00 67.83 116 PHE A O 1
ATOM 713 N N . ARG A 1 117 ? 57.567 6.417 65.730 1.00 65.48 117 ARG A N 1
ATOM 714 C CA . ARG A 1 117 ? 58.318 5.174 65.656 1.00 66.39 117 ARG A CA 1
ATOM 715 C C . ARG A 1 117 ? 57.977 4.288 66.844 1.00 65.31 117 ARG A C 1
ATOM 716 O O . ARG A 1 117 ? 57.556 4.765 67.902 1.00 63.89 117 ARG A O 1
ATOM 724 N N . VAL A 1 118 ? 58.192 2.982 66.660 1.00 67.45 118 VAL A N 1
ATOM 725 C CA . VAL A 1 118 ? 57.948 1.978 67.689 1.00 65.28 118 VAL A CA 1
ATOM 726 C C . VAL A 1 118 ? 59.122 1.022 67.733 1.00 67.36 118 VAL A C 1
ATOM 727 O O . VAL A 1 118 ? 59.758 0.756 66.713 1.00 70.01 118 VAL A O 1
ATOM 731 N N . GLN A 1 119 ? 59.410 0.510 68.928 1.00 66.55 119 GLN A N 1
ATOM 732 C CA . GLN A 1 119 ? 60.378 -0.560 69.137 1.00 69.21 119 GLN A CA 1
ATOM 733 C C . GLN A 1 119 ? 59.678 -1.734 69.791 1.00 69.10 119 GLN A C 1
ATOM 734 O O . GLN A 1 119 ? 59.160 -1.592 70.902 1.00 67.91 119 GLN A O 1
ATOM 740 N N . PHE A 1 120 ? 59.721 -2.902 69.139 1.00 72.94 120 PHE A N 1
ATOM 741 C CA . PHE A 1 120 ? 59.044 -4.092 69.646 1.00 64.16 120 PHE A CA 1
ATOM 742 C C . PHE A 1 120 ? 59.792 -4.707 70.819 1.00 65.72 120 PHE A C 1
ATOM 743 O O . PHE A 1 120 ? 60.963 -4.416 71.081 1.00 67.28 120 PHE A O 1
ATOM 751 N N . SER A 1 121 ? 59.097 -5.599 71.512 1.00 69.00 121 SER A N 1
ATOM 752 C CA . SER A 1 121 ? 59.581 -6.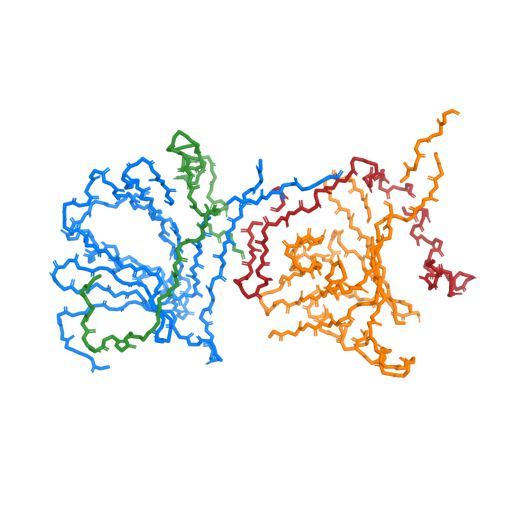141 72.767 1.00 72.94 121 SER A CA 1
ATOM 753 C C . SER A 1 121 ? 59.626 -7.660 72.716 1.00 83.51 121 SER A C 1
ATOM 754 O O . SER A 1 121 ? 58.811 -8.304 72.040 1.00 84.68 121 SER A O 1
ATOM 757 N N . GLY A 1 122 ? 60.589 -8.214 73.447 1.00 86.53 122 GLY A N 1
ATOM 758 C CA . GLY A 1 122 ? 60.630 -9.645 73.679 1.00 96.17 122 GLY A CA 1
ATOM 759 C C . GLY A 1 122 ? 61.709 -10.021 74.677 1.00 99.32 122 GLY A C 1
ATOM 760 O O . GLY A 1 122 ? 62.346 -9.160 75.293 1.00 92.45 122 GLY A O 1
ATOM 761 N N . GLU A 1 123 ? 61.915 -11.342 74.813 1.00 104.35 123 GLU A N 1
ATOM 762 C CA . GLU A 1 123 ? 62.886 -11.878 75.769 1.00 101.26 123 GLU A CA 1
ATOM 763 C C . GLU A 1 123 ? 64.318 -11.557 75.359 1.00 98.93 123 GLU A C 1
ATOM 764 O O . GLU A 1 123 ? 65.162 -11.282 76.219 1.00 95.04 123 GLU A O 1
ATOM 770 N N . SER A 1 124 ? 64.617 -11.610 74.056 1.00 102.37 124 SER A N 1
ATOM 771 C CA . SER A 1 124 ? 65.960 -11.387 73.526 1.00 103.91 124 SER A CA 1
ATOM 772 C C . SER A 1 124 ? 65.886 -10.477 72.301 1.00 97.68 124 SER A C 1
ATOM 773 O O . SER A 1 124 ? 64.826 -10.316 71.688 1.00 96.15 124 SER A O 1
ATOM 776 N N . LYS A 1 125 ? 67.032 -9.883 71.939 1.00 96.84 125 LYS A N 1
ATOM 777 C CA . LYS A 1 125 ? 67.068 -9.042 70.744 1.00 98.13 125 LYS A CA 1
ATOM 778 C C . LYS A 1 125 ? 66.572 -9.796 69.515 1.00 101.06 125 LYS A C 1
ATOM 779 O O . LYS A 1 125 ? 66.140 -9.165 68.537 1.00 100.68 125 LYS A O 1
ATOM 785 N N . GLU A 1 126 ? 66.621 -11.135 69.552 1.00 97.79 126 GLU A N 1
ATOM 786 C CA . GLU A 1 126 ? 66.147 -11.952 68.442 1.00 98.89 126 GLU A CA 1
ATOM 787 C C . GLU A 1 126 ? 64.651 -12.177 68.539 1.00 97.41 126 GLU A C 1
ATOM 788 O O . GLU A 1 126 ? 63.940 -12.119 67.528 1.00 98.05 126 GLU A O 1
ATOM 790 N N . GLU A 1 127 ? 64.180 -12.477 69.752 1.00 102.13 127 GLU A N 1
ATOM 791 C CA . GLU A 1 127 ? 62.749 -12.548 70.031 1.00 98.39 127 GLU A CA 1
ATOM 792 C C . GLU A 1 127 ? 62.035 -11.284 69.569 1.00 93.38 127 GLU A C 1
ATOM 793 O O . GLU A 1 127 ? 61.061 -11.354 68.815 1.00 90.63 127 GLU A O 1
ATOM 799 N N . ALA A 1 128 ? 62.518 -10.112 70.008 1.00 90.98 128 ALA A N 1
ATOM 800 C CA . ALA A 1 128 ? 61.896 -8.855 69.596 1.00 88.57 128 ALA A CA 1
ATOM 801 C C . ALA A 1 128 ? 61.937 -8.707 68.085 1.00 91.06 128 ALA A C 1
ATOM 802 O O . ALA A 1 128 ? 60.917 -8.415 67.445 1.00 91.82 128 ALA A O 1
ATOM 804 N N . LEU A 1 129 ? 63.113 -8.927 67.498 1.00 89.98 129 LEU A N 1
ATOM 805 C CA . LEU A 1 129 ? 63.247 -8.919 66.046 1.00 87.75 129 LEU A CA 1
ATOM 806 C C . LEU A 1 129 ? 62.266 -9.886 65.402 1.00 86.38 129 LEU A C 1
ATOM 807 O O . LEU A 1 129 ? 61.593 -9.538 64.424 1.00 86.34 129 LEU A O 1
ATOM 812 N N . GLU A 1 130 ? 62.172 -11.112 65.928 1.00 85.44 130 GLU A N 1
ATOM 813 C CA . GLU A 1 130 ? 61.195 -12.045 65.383 1.00 85.89 130 GLU A CA 1
ATOM 814 C C . GLU A 1 130 ? 59.827 -11.377 65.340 1.00 88.53 130 GLU A C 1
ATOM 815 O O . GLU A 1 130 ? 59.217 -11.250 64.273 1.00 88.41 130 GLU A O 1
ATOM 817 N N . ARG A 1 131 ? 59.391 -10.835 66.480 1.00 88.06 131 ARG A N 1
ATOM 818 C CA . ARG A 1 131 ? 58.044 -10.289 66.586 1.00 84.48 131 ARG A CA 1
ATOM 819 C C . ARG A 1 131 ? 57.867 -9.042 65.720 1.00 85.55 131 ARG A C 1
ATOM 820 O O . ARG A 1 131 ? 56.799 -8.847 65.115 1.00 81.73 131 ARG A O 1
ATOM 828 N N . CYS A 1 132 ? 58.886 -8.177 65.657 1.00 78.86 132 CYS A N 1
ATOM 829 C CA . CYS A 1 132 ? 58.824 -7.068 64.709 1.00 79.15 132 CYS A CA 1
ATOM 830 C C . CYS A 1 132 ? 58.505 -7.574 63.311 1.00 86.68 132 CYS A C 1
ATOM 831 O O . CYS A 1 132 ? 57.499 -7.199 62.698 1.00 84.75 132 CYS A O 1
ATOM 834 N N . CYS A 1 133 ? 59.364 -8.454 62.802 1.00 94.99 133 CYS A N 1
ATOM 835 C CA . CYS A 1 133 ? 59.198 -8.955 61.448 1.00 89.30 133 CYS A CA 1
ATOM 836 C C . CYS A 1 133 ? 57.823 -9.576 61.258 1.00 86.10 133 CYS A C 1
ATOM 837 O O . CYS A 1 133 ? 57.184 -9.377 60.215 1.00 86.98 133 CYS A O 1
ATOM 840 N N . GLY A 1 134 ? 57.331 -10.293 62.272 1.00 82.59 134 GLY A N 1
ATOM 841 C CA . GLY A 1 134 ? 55.971 -10.795 62.198 1.00 79.88 134 GLY A CA 1
ATOM 842 C C . GLY A 1 134 ? 55.004 -9.684 61.884 1.00 81.19 134 GLY A C 1
ATOM 843 O O . GLY A 1 134 ? 54.203 -9.783 60.954 1.00 82.87 134 GLY A O 1
ATOM 844 N N . CYS A 1 135 ? 55.129 -8.573 62.612 1.00 83.24 135 CYS A N 1
ATOM 845 C CA . CYS A 1 135 ? 54.255 -7.423 62.404 1.00 87.65 135 CYS A CA 1
ATOM 846 C C . CYS A 1 135 ? 54.306 -6.938 60.959 1.00 85.61 135 CYS A C 1
ATOM 847 O O . CYS A 1 135 ? 53.264 -6.829 60.293 1.00 85.60 135 CYS A O 1
ATOM 850 N N . VAL A 1 136 ? 55.512 -6.659 60.450 1.00 82.20 136 VAL A N 1
ATOM 851 C CA . VAL A 1 136 ? 55.615 -6.126 59.093 1.00 87.64 136 VAL A CA 1
ATOM 852 C C . VAL A 1 136 ? 54.970 -7.074 58.085 1.00 88.17 136 VAL A C 1
ATOM 853 O O . VAL A 1 136 ? 54.300 -6.628 57.144 1.00 84.36 136 VAL A O 1
ATOM 857 N N . GLN A 1 137 ? 55.098 -8.388 58.286 1.00 87.46 137 GLN A N 1
ATOM 858 C CA . GLN A 1 137 ? 54.387 -9.302 57.400 1.00 89.62 137 GLN A CA 1
ATOM 859 C C . GLN A 1 137 ? 52.884 -9.054 57.440 1.00 90.25 137 GLN A C 1
ATOM 860 O O . GLN A 1 137 ? 52.236 -8.997 56.390 1.00 95.41 137 GLN A O 1
ATOM 866 N N . THR A 1 138 ? 52.309 -8.890 58.634 1.00 87.09 138 THR A N 1
ATOM 867 C CA . THR A 1 138 ? 50.892 -8.554 58.696 1.00 82.86 138 THR A CA 1
ATOM 868 C C . THR A 1 138 ? 50.648 -7.176 58.092 1.00 86.78 138 THR A C 1
ATOM 869 O O . THR A 1 138 ? 49.646 -6.959 57.402 1.00 88.45 138 THR A O 1
ATOM 873 N N . LEU A 1 139 ? 51.584 -6.247 58.298 1.00 84.13 139 LEU A N 1
ATOM 874 C CA . LEU A 1 139 ? 51.489 -4.928 57.674 1.00 86.01 139 LEU A CA 1
ATOM 875 C C . LEU A 1 139 ? 51.601 -5.030 56.165 1.00 90.64 139 LEU A C 1
ATOM 876 O O . LEU A 1 139 ? 50.836 -4.392 55.423 1.00 88.39 139 LEU A O 1
ATOM 881 N N . ALA A 1 140 ? 52.572 -5.830 55.700 1.00 92.33 140 ALA A N 1
ATOM 882 C CA . ALA A 1 140 ? 52.848 -5.998 54.282 1.00 90.43 140 ALA A CA 1
ATOM 883 C C . ALA A 1 140 ? 51.651 -6.543 53.535 1.00 87.37 140 ALA A C 1
ATOM 884 O O . ALA A 1 140 ? 51.617 -6.465 52.306 1.00 90.85 140 ALA A O 1
ATOM 886 N N . GLN A 1 141 ? 50.682 -7.117 54.247 1.00 85.58 141 GLN A N 1
ATOM 887 C CA . GLN A 1 141 ? 49.437 -7.479 53.593 1.00 89.18 141 GLN A CA 1
ATOM 888 C C . GLN A 1 141 ? 48.824 -6.255 52.925 1.00 88.75 141 GLN A C 1
ATOM 889 O O . GLN A 1 141 ? 48.404 -6.326 51.768 1.00 91.23 141 GLN A O 1
ATOM 895 N N . TYR A 1 142 ? 48.840 -5.101 53.605 1.00 90.40 142 TYR A N 1
ATOM 896 C CA . TYR A 1 142 ? 48.011 -3.965 53.203 1.00 90.48 142 TYR A CA 1
ATOM 897 C C . TYR A 1 142 ? 48.788 -2.801 52.601 1.00 93.80 142 TYR A C 1
ATOM 898 O O . TYR A 1 142 ? 48.243 -2.069 51.769 1.00 98.79 142 TYR A O 1
ATOM 907 N N . VAL A 1 143 ? 50.038 -2.593 52.994 1.00 85.57 143 VAL A N 1
ATOM 908 C CA . VAL A 1 143 ? 50.811 -1.475 52.479 1.00 85.83 143 VAL A CA 1
ATOM 909 C C . VAL A 1 143 ? 52.243 -1.959 52.328 1.00 95.09 143 VAL A C 1
ATOM 910 O O . VAL A 1 143 ? 52.645 -2.960 52.922 1.00 95.23 143 VAL A O 1
ATOM 914 N N . THR A 1 144 ? 53.015 -1.261 51.504 1.00 99.81 144 THR A N 1
ATOM 915 C CA . THR A 1 144 ? 54.432 -1.566 51.345 1.00 96.75 144 THR A CA 1
ATOM 916 C C . THR A 1 144 ? 55.217 -0.976 52.512 1.00 91.17 144 THR A C 1
ATOM 917 O O . THR A 1 144 ? 54.893 0.108 53.007 1.00 94.93 144 THR A O 1
ATOM 921 N N . VAL A 1 145 ? 56.243 -1.699 52.954 1.00 87.33 145 VAL A N 1
ATOM 922 C CA . VAL A 1 145 ? 57.134 -1.252 54.022 1.00 88.81 145 VAL A CA 1
ATOM 923 C C . VAL A 1 145 ? 58.570 -1.491 53.575 1.00 91.01 145 VAL A C 1
ATOM 924 O O . VAL A 1 145 ? 58.889 -2.583 53.096 1.00 92.76 145 VAL A O 1
ATOM 928 N N . GLN A 1 146 ? 59.435 -0.483 53.735 1.00 89.77 146 GLN A N 1
ATOM 929 C CA . GLN A 1 146 ? 60.799 -0.573 53.217 1.00 92.49 146 GLN A CA 1
ATOM 930 C C . GLN A 1 146 ? 61.749 -1.231 54.221 1.00 96.71 146 GLN A C 1
ATOM 931 O O . GLN A 1 146 ? 61.441 -1.366 55.411 1.00 96.87 146 GLN A O 1
ATOM 937 N N . GLU A 1 147 ? 62.935 -1.618 53.724 1.00 98.92 147 GLU A N 1
ATOM 938 C CA . GLU A 1 147 ? 63.990 -2.241 54.550 1.00 101.35 147 GLU A CA 1
ATOM 939 C C . GLU A 1 147 ? 65.398 -1.680 54.322 1.00 103.54 147 GLU A C 1
ATOM 940 O O . GLU A 1 147 ? 66.393 -2.369 54.593 1.00 99.08 147 GLU A O 1
ATOM 946 N N . VAL B 1 17 ? 60.403 6.076 88.366 1.00 103.64 17 VAL B N 1
ATOM 947 C CA . VAL B 1 17 ? 60.529 7.516 88.098 1.00 107.75 17 VAL B CA 1
ATOM 948 C C . VAL B 1 17 ? 60.560 8.346 89.380 1.00 104.39 17 VAL B C 1
ATOM 949 O O . VAL B 1 17 ? 59.556 8.473 90.091 1.00 105.81 17 VAL B O 1
ATOM 953 N N . SER B 1 18 ? 61.723 8.919 89.664 1.00 91.76 18 SER B N 1
ATOM 954 C CA . SER B 1 18 ? 61.905 9.749 90.838 1.00 91.13 18 SER B CA 1
ATOM 955 C C . SER B 1 18 ? 62.339 11.139 90.395 1.00 95.07 18 SER B C 1
ATOM 956 O O . SER B 1 18 ? 63.229 11.280 89.554 1.00 93.28 18 SER B O 1
ATOM 959 N N . GLN B 1 19 ? 61.667 12.153 90.925 1.00 93.71 19 GLN B N 1
ATOM 960 C CA . GLN B 1 19 ? 61.984 13.548 90.699 1.00 82.55 19 GLN B CA 1
ATOM 961 C C . GLN B 1 19 ? 62.174 14.219 92.048 1.00 88.85 19 GLN B C 1
ATOM 962 O O . GLN B 1 19 ? 61.532 13.840 93.032 1.00 95.49 19 GLN B O 1
ATOM 968 N N . TRP B 1 20 ? 63.042 15.233 92.077 1.00 89.59 20 TRP B N 1
ATOM 969 C CA . TRP B 1 20 ? 63.275 16.074 93.242 1.00 84.78 20 TRP B CA 1
ATOM 970 C C . TRP B 1 20 ? 63.068 17.540 92.874 1.00 92.34 20 TRP B C 1
ATOM 971 O O . TRP B 1 20 ? 63.347 17.963 91.744 1.00 87.69 20 TRP B O 1
ATOM 982 N N . SER B 1 21 ? 62.587 18.324 93.836 1.00 96.58 21 SER B N 1
ATOM 983 C CA . SER B 1 21 ? 62.319 19.731 93.584 1.00 90.20 21 SER B CA 1
ATOM 984 C C . SER B 1 21 ? 63.528 20.577 93.954 1.00 90.40 21 SER B C 1
ATOM 985 O O . SER B 1 21 ? 64.259 20.268 94.899 1.00 91.29 21 SER B O 1
ATOM 988 N N . LEU B 1 22 ? 63.730 21.648 93.200 1.00 88.51 22 LEU B N 1
ATOM 989 C CA . LEU B 1 22 ? 64.929 22.460 93.297 1.00 89.71 22 LEU B CA 1
ATOM 990 C C . LEU B 1 22 ? 64.571 23.897 93.661 1.00 89.51 22 LEU B C 1
ATOM 991 O O . LEU B 1 22 ? 63.535 24.419 93.227 1.00 87.51 22 LEU B O 1
ATOM 996 N N . LYS B 1 23 ? 65.430 24.518 94.486 1.00 89.95 23 LYS B N 1
ATOM 997 C CA . LYS B 1 23 ? 65.295 25.936 94.815 1.00 89.92 23 LYS B CA 1
ATOM 998 C C . LYS B 1 23 ? 65.888 26.805 93.716 1.00 88.30 23 LYS B C 1
ATOM 999 O O . LYS B 1 23 ? 65.241 27.747 93.233 1.00 88.71 23 LYS B O 1
ATOM 1001 N N . ARG B 1 24 ? 67.123 26.496 93.318 1.00 88.52 24 ARG B N 1
ATOM 1002 C CA . ARG B 1 24 ? 67.834 27.234 92.285 1.00 82.00 24 ARG B CA 1
ATOM 1003 C C . ARG B 1 24 ? 68.642 26.255 91.440 1.00 82.80 24 ARG B C 1
ATOM 1004 O O . ARG B 1 24 ? 68.855 25.099 91.824 1.00 81.99 24 ARG B O 1
ATOM 1012 N N . TYR B 1 25 ? 69.053 26.724 90.261 1.00 78.28 25 TYR B N 1
ATOM 1013 C CA . TYR B 1 25 ? 69.920 25.991 89.345 1.00 72.74 25 TYR B CA 1
ATOM 1014 C C . TYR B 1 25 ? 70.721 27.048 88.603 1.00 77.29 25 TYR B C 1
ATOM 1015 O O . TYR B 1 25 ? 70.183 28.115 88.270 1.00 75.38 25 TYR B O 1
ATOM 1024 N N . GLY B 1 26 ? 71.996 26.775 88.369 1.00 71.89 26 GLY B N 1
ATOM 1025 C CA . GLY B 1 26 ? 72.891 27.778 87.814 1.00 70.00 26 GLY B CA 1
ATOM 1026 C C . GLY B 1 26 ? 73.817 27.222 86.757 1.00 67.22 26 GLY B C 1
ATOM 1027 O O . GLY B 1 26 ? 74.308 26.111 86.882 1.00 76.41 26 GLY B O 1
ATOM 1028 N N . ARG B 1 27 ? 74.048 28.015 85.720 1.00 66.71 27 ARG B N 1
ATOM 1029 C CA . ARG B 1 27 ? 74.999 27.699 84.666 1.00 65.42 27 ARG B CA 1
ATOM 1030 C C . ARG B 1 27 ? 76.245 28.549 84.848 1.00 73.27 27 ARG B C 1
ATOM 1031 O O . ARG B 1 27 ? 76.138 29.753 85.078 1.00 74.74 27 ARG B O 1
ATOM 1039 N N . PHE B 1 28 ? 77.422 27.937 84.701 1.00 76.38 28 PHE B N 1
ATOM 1040 C CA . PHE B 1 28 ? 78.676 28.676 84.785 1.00 73.64 28 PHE B CA 1
ATOM 1041 C C . PHE B 1 28 ? 78.945 29.474 83.517 1.00 71.74 28 PHE B C 1
ATOM 1042 O O . PHE B 1 28 ? 78.843 28.960 82.401 1.00 75.86 28 PHE B O 1
ATOM 1058 N N . LEU B 1 30 ? 81.361 32.599 81.460 1.00 73.05 30 LEU B N 1
ATOM 1059 C CA . LEU B 1 30 ? 82.653 33.271 81.356 1.00 71.56 30 LEU B CA 1
ATOM 1060 C C . LEU B 1 30 ? 82.462 34.581 80.605 1.00 77.52 30 LEU B C 1
ATOM 1061 O O . LEU B 1 30 ? 82.489 34.619 79.370 1.00 79.64 30 LEU B O 1
ATOM 1066 N N . LEU B 1 31 ? 82.307 35.664 81.353 1.00 71.69 31 LEU B N 1
ATOM 1067 C CA . LEU B 1 31 ? 81.961 36.933 80.747 1.00 63.03 31 LEU B CA 1
ATOM 1068 C C . LEU B 1 31 ? 83.163 37.497 80.010 1.00 71.57 31 LEU B C 1
ATOM 1069 O O . LEU B 1 31 ? 84.280 37.497 80.545 1.00 73.22 31 LEU B O 1
ATOM 1074 N N . ASP B 1 32 ? 82.946 37.974 78.778 1.00 73.85 32 ASP B N 1
ATOM 1075 C CA . ASP B 1 32 ? 84.001 38.735 78.096 1.00 76.53 32 ASP B CA 1
ATOM 1076 C C . ASP B 1 32 ? 84.290 40.038 78.833 1.00 74.75 32 ASP B C 1
ATOM 1077 O O . ASP B 1 32 ? 83.389 40.691 79.372 1.00 71.21 32 ASP B O 1
ATOM 1082 N N . ASN B 1 33 ? 85.554 40.439 78.827 1.00 76.64 33 ASN B N 1
ATOM 1083 C CA . ASN B 1 33 ? 85.934 41.729 79.383 1.00 78.28 33 ASN B CA 1
ATOM 1084 C C . ASN B 1 33 ? 86.130 42.715 78.258 1.00 82.58 33 ASN B C 1
ATOM 1085 O O . ASN B 1 33 ? 86.689 42.365 77.217 1.00 95.73 33 ASN B O 1
ATOM 1090 N N . VAL B 1 34 ? 85.663 43.942 78.458 1.00 74.92 34 VAL B N 1
ATOM 1091 C CA . VAL B 1 34 ? 85.626 44.893 77.357 1.00 79.95 34 VAL B CA 1
ATOM 1092 C C . VAL B 1 34 ? 86.152 46.247 77.793 1.00 81.93 34 VAL B C 1
ATOM 1093 O O . VAL B 1 34 ? 86.860 46.326 78.798 1.00 87.80 34 VAL B O 1
ATOM 1097 N N . GLY B 1 47 ? 88.648 36.253 81.222 1.00 112.30 47 GLY B N 1
ATOM 1098 C CA . GLY B 1 47 ? 87.408 36.937 81.550 1.00 99.57 47 GLY B CA 1
ATOM 1099 C C . GLY B 1 47 ? 86.955 36.739 82.990 1.00 98.73 47 GLY B C 1
ATOM 1100 O O . GLY B 1 47 ? 87.581 36.046 83.801 1.00 100.51 47 GLY B O 1
ATOM 1101 N N . SER B 1 48 ? 85.835 37.372 83.327 1.00 87.39 48 SER B N 1
ATOM 1102 C CA . SER B 1 48 ? 85.335 37.197 84.678 1.00 87.55 48 SER B CA 1
ATOM 1103 C C . SER B 1 48 ? 84.284 36.091 84.712 1.00 84.61 48 SER B C 1
ATOM 1104 O O . SER B 1 48 ? 83.579 35.816 83.733 1.00 80.23 48 SER B O 1
ATOM 1107 N N . SER B 1 49 ? 84.213 35.438 85.854 1.00 81.72 49 SER B N 1
ATOM 1108 C CA . SER B 1 49 ? 83.416 34.246 86.030 1.00 79.03 49 SER B CA 1
ATOM 1109 C C . SER B 1 49 ? 82.149 34.626 86.766 1.00 79.42 49 SER B C 1
ATOM 1110 O O . SER B 1 49 ? 82.214 35.327 87.779 1.00 84.69 49 SER B O 1
ATOM 1113 N N . THR B 1 50 ? 81.002 34.177 86.254 1.00 81.46 50 THR B N 1
ATOM 1114 C CA . THR B 1 50 ? 79.720 34.353 86.938 1.00 86.91 50 THR B CA 1
ATOM 1115 C C . THR B 1 50 ? 78.840 33.137 86.708 1.00 82.83 50 THR B C 1
ATOM 1116 O O . THR B 1 50 ? 79.107 32.308 85.839 1.00 84.15 50 THR B O 1
ATOM 1120 N N . TRP B 1 51 ? 77.749 33.081 87.465 1.00 80.24 51 TRP B N 1
ATOM 1121 C CA . TRP B 1 51 ? 76.683 32.108 87.279 1.00 78.04 51 TRP B CA 1
ATOM 1122 C C . TRP B 1 51 ? 75.420 32.806 86.778 1.00 76.41 51 TRP B C 1
ATOM 1123 O O . TRP B 1 51 ? 74.937 33.746 87.416 1.00 77.84 51 TRP B O 1
ATOM 1134 N N . LYS B 1 52 ? 74.899 32.346 85.634 1.00 78.34 52 LYS B N 1
ATOM 1135 C CA . LYS B 1 52 ? 73.513 32.575 85.206 1.00 74.62 52 LYS B CA 1
ATOM 1136 C C . LYS B 1 52 ? 72.587 31.759 86.102 1.00 72.48 52 LYS B C 1
ATOM 1137 O O . LYS B 1 52 ? 72.608 30.528 86.047 1.00 69.81 52 LYS B O 1
ATOM 1143 N N . VAL B 1 53 ? 71.777 32.422 86.933 1.00 72.04 53 VAL B N 1
ATOM 1144 C CA . VAL B 1 53 ? 70.972 31.735 87.942 1.00 76.13 53 VAL B CA 1
ATOM 1145 C C . VAL B 1 53 ? 69.504 31.664 87.515 1.00 81.23 53 VAL B C 1
ATOM 1146 O O . VAL B 1 53 ? 68.970 32.580 86.872 1.00 83.90 53 VAL B O 1
ATOM 1150 N N . PHE B 1 54 ? 68.853 30.545 87.860 1.00 77.37 54 PHE B N 1
ATOM 1151 C CA . PHE B 1 54 ? 67.425 30.319 87.666 1.00 75.23 54 PHE B CA 1
ATOM 1152 C C . PHE B 1 54 ? 66.788 29.953 88.998 1.00 82.50 54 PHE B C 1
ATOM 1153 O O . PHE B 1 54 ? 67.346 29.158 89.767 1.00 81.66 54 PHE B O 1
ATOM 1161 N N . GLU B 1 55 ? 65.600 30.502 89.252 1.00 86.95 55 GLU B N 1
ATOM 1162 C CA . GLU B 1 55 ? 64.918 30.308 90.525 1.00 90.29 55 GLU B CA 1
ATOM 1163 C C . GLU B 1 55 ? 63.473 29.919 90.285 1.00 91.10 55 GLU B C 1
ATOM 1164 O O . GLU B 1 55 ? 62.793 30.513 89.438 1.00 89.94 55 GLU B O 1
ATOM 1170 N N . SER B 1 56 ? 63.012 28.923 91.043 1.00 92.10 56 SER B N 1
ATOM 1171 C CA . SER B 1 56 ? 61.645 28.434 90.905 1.00 90.89 56 SER B CA 1
ATOM 1172 C C . SER B 1 56 ? 60.695 29.369 91.645 1.00 93.83 56 SER B C 1
ATOM 1173 O O . SER B 1 56 ? 60.946 29.737 92.797 1.00 94.66 56 SER B O 1
ATOM 1176 N N . SER B 1 57 ? 59.611 29.752 90.972 1.00 96.62 57 SER B N 1
ATOM 1177 C CA . SER B 1 57 ? 58.709 30.812 91.399 1.00 94.70 57 SER B CA 1
ATOM 1178 C C . SER B 1 57 ? 57.436 30.723 90.568 1.00 100.22 57 SER B C 1
ATOM 1179 O O . SER B 1 57 ? 57.450 30.229 89.438 1.00 99.78 57 SER B O 1
ATOM 1182 N N . GLU B 1 58 ? 56.346 31.261 91.121 1.00 105.51 58 GLU B N 1
ATOM 1183 C CA . GLU B 1 58 ? 55.037 31.131 90.480 1.00 107.07 58 GLU B CA 1
ATOM 1184 C C . GLU B 1 58 ? 55.014 31.759 89.079 1.00 107.43 58 GLU B C 1
ATOM 1185 O O . GLU B 1 58 ? 54.422 31.201 88.147 1.00 104.95 58 GLU B O 1
ATOM 1187 N N . GLU B 1 59 ? 55.652 32.921 88.900 1.00 109.39 59 GLU B N 1
ATOM 1188 C CA . GLU B 1 59 ? 55.688 33.544 87.574 1.00 110.78 59 GLU B CA 1
ATOM 1189 C C . GLU B 1 59 ? 56.715 32.903 86.637 1.00 107.50 59 GLU B C 1
ATOM 1190 O O . GLU B 1 59 ? 56.860 33.349 85.488 1.00 106.20 59 GLU B O 1
ATOM 1192 N N . SER B 1 60 ? 57.425 31.870 87.085 1.00 101.84 60 SER B N 1
ATOM 1193 C CA . SER B 1 60 ? 58.516 31.319 86.299 1.00 104.43 60 SER B CA 1
ATOM 1194 C C . SER B 1 60 ? 58.488 29.800 86.154 1.00 99.53 60 SER B C 1
ATOM 1195 O O . SER B 1 60 ? 59.136 29.278 85.236 1.00 90.70 60 SER B O 1
ATOM 1198 N N . GLY B 1 61 ? 57.743 29.088 86.995 1.00 91.96 61 GLY B N 1
ATOM 1199 C CA . GLY B 1 61 ? 57.751 27.643 86.972 1.00 86.14 61 GLY B CA 1
ATOM 1200 C C . GLY B 1 61 ? 58.693 27.065 88.019 1.00 89.25 61 GLY B C 1
ATOM 1201 O O . GLY B 1 61 ? 59.585 27.738 88.548 1.00 87.73 61 GLY B O 1
ATOM 1202 N N . SER B 1 62 ? 58.491 25.780 88.317 1.00 85.74 62 SER B N 1
ATOM 1203 C CA . SER B 1 62 ? 59.261 25.104 89.349 1.00 85.75 62 SER B CA 1
ATOM 1204 C C . SER B 1 62 ? 60.433 24.335 88.752 1.00 84.98 62 SER B C 1
ATOM 1205 O O . SER B 1 62 ? 60.259 23.528 87.837 1.00 84.81 62 SER B O 1
ATOM 1208 N N . LEU B 1 63 ? 61.625 24.578 89.282 1.00 81.24 63 LEU B N 1
ATOM 1209 C CA . LEU B 1 63 ? 62.790 23.810 88.872 1.00 80.53 63 LEU B CA 1
ATOM 1210 C C . LEU B 1 63 ? 62.644 22.375 89.363 1.00 82.65 63 LEU B C 1
ATOM 1211 O O . LEU B 1 63 ? 62.513 22.133 90.571 1.00 83.40 63 LEU B O 1
ATOM 1216 N N . VAL B 1 64 ? 62.682 21.422 88.432 1.00 77.97 64 VAL B N 1
ATOM 1217 C CA . VAL B 1 64 ? 62.527 20.015 88.781 1.00 78.98 64 VAL B CA 1
ATOM 1218 C C . VAL B 1 64 ? 63.563 19.195 88.021 1.00 76.52 64 VAL B C 1
ATOM 1219 O O . VAL B 1 64 ? 63.602 19.220 86.784 1.00 78.40 64 VAL B O 1
ATOM 1223 N N . LEU B 1 65 ? 64.385 18.458 88.758 1.00 72.30 65 LEU B N 1
ATOM 1224 C CA . LEU B 1 65 ? 65.293 17.470 88.194 1.00 77.42 65 LEU B CA 1
ATOM 1225 C C . LEU B 1 65 ? 64.660 16.086 88.280 1.00 81.92 65 LEU B C 1
ATOM 1226 O O . LEU B 1 65 ? 64.195 15.680 89.347 1.00 86.42 65 LEU B O 1
ATOM 1231 N N . THR B 1 66 ? 64.689 15.342 87.177 1.00 80.03 66 THR B N 1
ATOM 1232 C CA . THR B 1 66 ? 64.115 14.003 87.145 1.00 81.24 66 THR B CA 1
ATOM 1233 C C . THR B 1 66 ? 65.099 13.006 86.542 1.00 76.95 66 THR B C 1
ATOM 1234 O O . THR B 1 66 ? 65.899 13.350 85.668 1.00 76.77 66 THR B O 1
ATOM 1238 N N . ILE B 1 67 ? 65.016 11.757 87.002 1.00 75.30 67 ILE B N 1
ATOM 1239 C CA . ILE B 1 67 ? 65.900 10.682 86.558 1.00 79.84 67 ILE B CA 1
ATOM 1240 C C . ILE B 1 67 ? 65.053 9.482 86.141 1.00 80.19 67 ILE B C 1
ATOM 1241 O O . ILE B 1 67 ? 64.457 8.809 86.991 1.00 84.94 67 ILE B O 1
ATOM 1246 N N . VAL B 1 68 ? 65.023 9.194 84.842 1.00 81.34 68 VAL B N 1
ATOM 1247 C CA . VAL B 1 68 ? 64.223 8.101 84.298 1.00 81.49 68 VAL B CA 1
ATOM 1248 C C . VAL B 1 68 ? 64.911 6.782 84.605 1.00 83.79 68 VAL B C 1
ATOM 1249 O O . VAL B 1 68 ? 66.136 6.720 84.751 1.00 89.52 68 VAL B O 1
ATOM 1253 N N . VAL B 1 69 ? 64.117 5.719 84.730 1.00 85.64 69 VAL B N 1
ATOM 1254 C CA . VAL B 1 69 ? 64.687 4.400 84.991 1.00 90.01 69 VAL B CA 1
ATOM 1255 C C . VAL B 1 69 ? 65.656 4.008 83.885 1.00 86.66 69 VAL B C 1
ATOM 1256 O O . VAL B 1 69 ? 66.695 3.392 84.155 1.00 88.35 69 VAL B O 1
ATOM 1260 N N . SER B 1 70 ? 65.347 4.382 82.631 1.00 82.26 70 SER B N 1
ATOM 1261 C CA . SER B 1 70 ? 66.262 4.131 81.515 1.00 82.59 70 SER B CA 1
ATOM 1262 C C . SER B 1 70 ? 67.678 4.551 81.857 1.00 86.93 70 SER B C 1
ATOM 1263 O O . SER B 1 70 ? 68.631 3.790 81.658 1.00 98.09 70 SER B O 1
ATOM 1266 N N . GLY B 1 71 ? 67.831 5.750 82.393 1.00 86.23 71 GLY B N 1
ATOM 1267 C CA . GLY B 1 71 ? 69.134 6.258 82.738 1.00 86.78 71 GLY B CA 1
ATOM 1268 C C . GLY B 1 71 ? 69.274 7.686 82.262 1.00 86.19 71 GLY B C 1
ATOM 1269 O O . GLY B 1 71 ? 70.391 8.222 82.202 1.00 82.03 71 GLY B O 1
ATOM 1270 N N . HIS B 1 72 ? 68.148 8.323 81.939 1.00 81.38 72 HIS B N 1
ATOM 1271 C CA . HIS B 1 72 ? 68.186 9.688 81.439 1.00 74.67 72 HIS B CA 1
ATOM 1272 C C . HIS B 1 72 ? 67.955 10.693 82.550 1.00 74.51 72 HIS B C 1
ATOM 1273 O O . HIS B 1 72 ? 67.225 10.438 83.512 1.00 77.96 72 HIS B O 1
ATOM 1280 N N . PHE B 1 73 ? 68.572 11.857 82.373 1.00 71.36 73 PHE B N 1
ATOM 1281 C CA . PHE B 1 73 ? 68.667 12.919 83.364 1.00 66.43 73 PHE B CA 1
ATOM 1282 C C . PHE B 1 73 ? 68.143 14.199 82.728 1.00 68.79 73 PHE B C 1
ATOM 1283 O O . PHE B 1 73 ? 68.512 14.516 81.588 1.00 65.72 73 PHE B O 1
ATOM 1291 N N . PHE B 1 74 ? 67.273 14.924 83.448 1.00 70.11 74 PHE B N 1
ATOM 1292 C CA . PHE B 1 74 ? 66.772 16.209 82.979 1.00 62.74 74 PHE B CA 1
ATOM 1293 C C . PHE B 1 74 ? 66.655 17.204 84.116 1.00 62.84 74 PHE B C 1
ATOM 1294 O O . PHE B 1 74 ? 66.474 16.846 85.279 1.00 66.14 74 PHE B O 1
ATOM 1302 N N . ILE B 1 75 ? 66.731 18.466 83.739 1.00 65.64 75 ILE B N 1
ATOM 1303 C CA . ILE B 1 75 ? 66.403 19.596 84.588 1.00 63.99 75 ILE B CA 1
ATOM 1304 C C . ILE B 1 75 ? 65.480 20.483 83.774 1.00 65.49 75 ILE B C 1
ATOM 1305 O O . ILE B 1 75 ? 65.799 20.824 82.629 1.00 66.32 75 ILE B O 1
ATOM 1310 N N . SER B 1 76 ? 64.335 20.841 84.345 1.00 70.46 76 SER B N 1
ATOM 1311 C CA . SER B 1 76 ? 63.320 21.591 83.617 1.00 69.87 76 SER B CA 1
ATOM 1312 C C . SER B 1 76 ? 62.695 22.621 84.543 1.00 67.64 76 SER B C 1
ATOM 1313 O O . SER B 1 76 ? 62.595 22.408 85.756 1.00 68.52 76 SER B O 1
ATOM 1316 N N . GLN B 1 77 ? 62.292 23.747 83.960 1.00 68.80 77 GLN B N 1
ATOM 1317 C CA . GLN B 1 77 ? 61.486 24.765 84.641 1.00 76.07 77 GLN B CA 1
ATOM 1318 C C . GLN B 1 77 ? 60.222 24.921 83.813 1.00 75.41 77 GLN B C 1
ATOM 1319 O O . GLN B 1 77 ? 60.248 25.528 82.736 1.00 72.71 77 GLN B O 1
ATOM 1325 N N . GLY B 1 78 ? 59.143 24.322 84.293 1.00 74.96 78 GLY B N 1
ATOM 1326 C CA . GLY B 1 78 ? 57.910 24.382 83.549 1.00 72.29 78 GLY B CA 1
ATOM 1327 C C . GLY B 1 78 ? 58.076 23.640 82.252 1.00 73.00 78 GLY B C 1
ATOM 1328 O O . GLY B 1 78 ? 58.350 22.435 82.228 1.00 72.55 78 GLY B O 1
ATOM 1329 N N . GLN B 1 79 ? 57.916 24.358 81.150 1.00 74.02 79 GLN B N 1
ATOM 1330 C CA . GLN B 1 79 ? 57.880 23.732 79.844 1.00 74.65 79 GLN B CA 1
ATOM 1331 C C . GLN B 1 79 ? 59.173 23.925 79.083 1.00 78.41 79 GLN B C 1
ATOM 1332 O O . GLN B 1 79 ? 59.228 23.670 77.871 1.00 75.87 79 GLN B O 1
ATOM 1338 N N . THR B 1 80 ? 60.218 24.373 79.754 1.00 75.05 80 THR B N 1
ATOM 1339 C CA . THR B 1 80 ? 61.498 24.536 79.097 1.00 78.79 80 THR B CA 1
ATOM 1340 C C . THR B 1 80 ? 62.503 23.556 79.689 1.00 75.14 80 THR B C 1
ATOM 1341 O O . THR B 1 80 ? 62.535 23.335 80.913 1.00 70.00 80 THR B O 1
ATOM 1345 N N . LEU B 1 81 ? 63.278 22.932 78.798 1.00 70.57 81 LEU B N 1
ATOM 1346 C CA . LEU B 1 81 ? 64.333 22.011 79.188 1.00 66.85 81 LEU B CA 1
ATOM 1347 C C . LEU B 1 81 ? 65.621 22.794 79.407 1.00 69.36 81 LEU B C 1
ATOM 1348 O O . LEU B 1 81 ? 66.071 23.532 78.519 1.00 68.13 81 LEU B O 1
ATOM 1353 N N . LEU B 1 82 ? 66.205 22.629 80.592 1.00 64.35 82 LEU B N 1
ATOM 1354 C CA . LEU B 1 82 ? 67.462 23.259 80.968 1.00 66.83 82 LEU B CA 1
ATOM 1355 C C . LEU B 1 82 ? 68.673 22.346 80.783 1.00 67.00 82 LEU B C 1
ATOM 1356 O O . LEU B 1 82 ? 69.680 22.780 80.219 1.00 71.34 82 LEU B O 1
ATOM 1361 N N . GLU B 1 83 ? 68.597 21.096 81.249 1.00 62.71 83 GLU B N 1
ATOM 1362 C CA . GLU B 1 83 ? 69.647 20.109 81.058 1.00 63.34 83 GLU B CA 1
ATOM 1363 C C . GLU B 1 83 ? 69.067 18.817 80.512 1.00 66.65 83 GLU B C 1
ATOM 1364 O O . GLU B 1 83 ? 67.993 18.378 80.932 1.00 66.39 83 GLU B O 1
ATOM 1370 N N . GLY B 1 84 ? 69.798 18.175 79.602 1.00 77.79 84 GLY B N 1
ATOM 1371 C CA . GLY B 1 84 ? 69.324 16.883 79.121 1.00 74.05 84 GLY B CA 1
ATOM 1372 C C . GLY B 1 84 ? 70.342 15.953 78.501 1.00 66.84 84 GLY B C 1
ATOM 1373 O O . GLY B 1 84 ? 70.787 16.171 77.366 1.00 73.10 84 GLY B O 1
ATOM 1374 N N . PHE B 1 85 ? 70.716 14.905 79.226 1.00 67.11 85 PHE B N 1
ATOM 1375 C CA . PHE B 1 85 ? 71.714 13.965 78.719 1.00 67.01 85 PHE B CA 1
ATOM 1376 C C . PHE B 1 85 ? 71.444 12.589 79.308 1.00 64.74 85 PHE B C 1
ATOM 1377 O O . PHE B 1 85 ? 70.548 12.410 80.136 1.00 69.49 85 PHE B O 1
ATOM 1385 N N . SER B 1 86 ? 72.248 11.616 78.904 1.00 71.95 86 SER B N 1
ATOM 1386 C CA . SER B 1 86 ? 72.064 10.234 79.325 1.00 69.49 86 SER B CA 1
ATOM 1387 C C . SER B 1 86 ? 73.162 9.838 80.306 1.00 65.71 86 SER B C 1
ATOM 1388 O O . SER B 1 86 ? 74.342 9.944 79.986 1.00 62.38 86 SER B O 1
ATOM 1391 N N . LEU B 1 87 ? 72.773 9.375 81.493 1.00 68.20 87 LEU B N 1
ATOM 1392 C CA . LEU B 1 87 ? 73.750 8.995 82.512 1.00 72.04 87 LEU B CA 1
ATOM 1393 C C . LEU B 1 87 ? 74.554 7.741 82.158 1.00 81.66 87 LEU B C 1
ATOM 1394 O O . LEU B 1 87 ? 75.623 7.520 82.744 1.00 79.89 87 LEU B O 1
ATOM 1399 N N . ILE B 1 88 ? 74.055 6.883 81.265 1.00 78.34 88 ILE B N 1
ATOM 1400 C CA . ILE B 1 88 ? 74.768 5.644 80.998 1.00 76.79 88 ILE B CA 1
ATOM 1401 C C . ILE B 1 88 ? 76.090 5.954 80.307 1.00 82.70 88 ILE B C 1
ATOM 1402 O O . ILE B 1 88 ? 76.219 6.935 79.554 1.00 82.64 88 ILE B O 1
ATOM 1407 N N . GLY B 1 89 ? 77.095 5.137 80.604 1.00 85.17 89 GLY B N 1
ATOM 1408 C CA . GLY B 1 89 ? 78.408 5.328 79.998 1.00 81.67 89 GLY B CA 1
ATOM 1409 C C . GLY B 1 89 ? 78.948 6.731 80.150 1.00 78.57 89 GLY B C 1
ATOM 1410 O O . GLY B 1 89 ? 79.508 7.293 79.201 1.00 78.78 89 GLY B O 1
ATOM 1411 N N . SER B 1 90 ? 78.785 7.308 81.334 1.00 80.38 90 SER B N 1
ATOM 1412 C CA . SER B 1 90 ? 79.133 8.699 81.571 1.00 75.18 90 SER B CA 1
ATOM 1413 C C . SER B 1 90 ? 80.196 8.841 82.639 1.00 74.02 90 SER B C 1
ATOM 1414 O O . SER B 1 90 ? 80.430 9.954 83.115 1.00 81.72 90 SER B O 1
ATOM 1417 N N . LYS B 1 91 ? 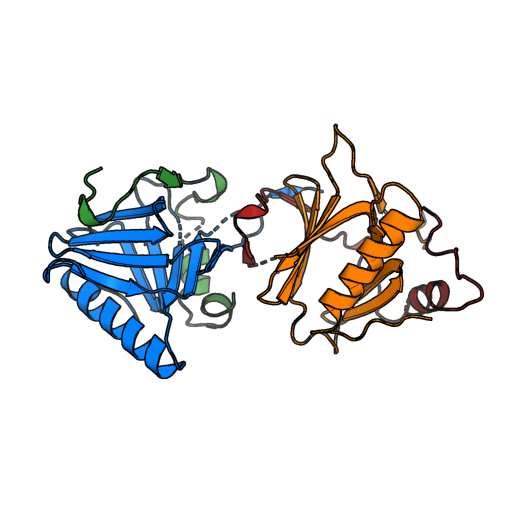80.795 7.739 83.081 1.00 76.30 91 LYS B N 1
ATOM 1418 C CA . LYS B 1 91 ? 81.977 7.843 83.921 1.00 71.79 91 LYS B CA 1
ATOM 1419 C C . LYS B 1 91 ? 83.058 8.636 83.209 1.00 67.41 91 LYS B C 1
ATOM 1420 O O . LYS B 1 91 ? 83.789 9.401 83.841 1.00 73.16 91 LYS B O 1
ATOM 1422 N N . ASN B 1 92 ? 83.123 8.511 81.884 1.00 69.38 92 ASN B N 1
ATOM 1423 C CA . ASN B 1 92 ? 84.217 9.051 81.087 1.00 66.46 92 ASN B CA 1
ATOM 1424 C C . ASN B 1 92 ? 84.122 10.550 80.852 1.00 77.20 92 ASN B C 1
ATOM 1425 O O . ASN B 1 92 ? 85.160 11.211 80.737 1.00 87.18 92 ASN B O 1
ATOM 1430 N N . TRP B 1 93 ? 82.916 11.115 80.769 1.00 73.20 93 TRP B N 1
ATOM 1431 C CA . TRP B 1 93 ? 82.767 12.495 80.348 1.00 67.86 93 TRP B CA 1
ATOM 1432 C C . TRP B 1 93 ? 82.091 13.375 81.370 1.00 72.66 93 TRP B C 1
ATOM 1433 O O . TRP B 1 93 ? 82.192 14.603 81.261 1.00 76.24 93 TRP B O 1
ATOM 1444 N N . LEU B 1 94 ? 81.443 12.795 82.369 1.00 72.62 94 LEU B N 1
ATOM 1445 C CA . LEU B 1 94 ? 80.613 13.540 83.300 1.00 73.59 94 LEU B CA 1
ATOM 1446 C C . LEU B 1 94 ? 81.101 13.263 84.703 1.00 73.71 94 LEU B C 1
ATOM 1447 O O . LEU B 1 94 ? 81.096 12.111 85.143 1.00 81.99 94 LEU B O 1
ATOM 1452 N N . LYS B 1 95 ? 81.516 14.298 85.404 1.00 71.52 95 LYS B N 1
ATOM 1453 C CA . LYS B 1 95 ? 81.828 14.164 86.819 1.00 82.79 95 LYS B CA 1
ATOM 1454 C C . LYS B 1 95 ? 80.919 15.078 87.624 1.00 84.11 95 LYS B C 1
ATOM 1455 O O . LYS B 1 95 ? 80.658 16.219 87.229 1.00 85.48 95 LYS B O 1
ATOM 1461 N N . ILE B 1 96 ? 80.421 14.580 88.744 1.00 79.83 96 ILE B N 1
ATOM 1462 C CA . ILE B 1 96 ? 79.610 15.395 89.632 1.00 87.08 96 ILE B CA 1
ATOM 1463 C C . ILE B 1 96 ? 80.122 15.223 91.059 1.00 95.60 96 ILE B C 1
ATOM 1464 O O . ILE B 1 96 ? 80.616 14.150 91.427 1.00 97.59 96 ILE B O 1
ATOM 1469 N N . VAL B 1 97 ? 80.036 16.297 91.851 1.00 97.95 97 VAL B N 1
ATOM 1470 C CA . VAL B 1 97 ? 80.568 16.339 93.212 1.00 100.25 97 VAL B CA 1
ATOM 1471 C C . VAL B 1 97 ? 79.544 16.993 94.129 1.00 97.98 97 VAL B C 1
ATOM 1472 O O . VAL B 1 97 ? 79.014 18.063 93.816 1.00 96.72 97 VAL B O 1
ATOM 1476 N N . ARG B 1 98 ? 79.290 16.368 95.266 1.00 103.59 98 ARG B N 1
ATOM 1477 C CA . ARG B 1 98 ? 78.292 16.833 96.213 1.00 102.77 98 ARG B CA 1
ATOM 1478 C C . ARG B 1 98 ? 78.937 17.727 97.266 1.00 105.67 98 ARG B C 1
ATOM 1479 O O . ARG B 1 98 ? 80.105 17.550 97.629 1.00 111.76 98 ARG B O 1
ATOM 1487 N N . ARG B 1 99 ? 78.172 18.711 97.734 1.00 104.84 99 ARG B N 1
ATOM 1488 C CA . ARG B 1 99 ? 78.525 19.480 98.927 1.00 110.98 99 ARG B CA 1
ATOM 1489 C C . ARG B 1 99 ? 77.232 19.853 99.628 1.00 109.28 99 ARG B C 1
ATOM 1490 O O . ARG B 1 99 ? 76.422 20.604 99.077 1.00 106.73 99 ARG B O 1
ATOM 1506 N N . ASP B 1 101 ? 73.748 20.125 100.516 1.00 113.89 101 ASP B N 1
ATOM 1507 C CA . ASP B 1 101 ? 72.523 19.967 99.753 1.00 102.98 101 ASP B CA 1
ATOM 1508 C C . ASP B 1 101 ? 72.663 20.580 98.365 1.00 99.32 101 ASP B C 1
ATOM 1509 O O . ASP B 1 101 ? 71.715 21.155 97.828 1.00 101.21 101 ASP B O 1
ATOM 1514 N N . CYS B 1 102 ? 73.848 20.478 97.784 1.00 103.17 102 CYS B N 1
ATOM 1515 C CA . CYS B 1 102 ? 74.103 20.993 96.451 1.00 96.39 102 CYS B CA 1
ATOM 1516 C C . CYS B 1 102 ? 74.935 19.998 95.656 1.00 97.19 102 CYS B C 1
ATOM 1517 O O . CYS B 1 102 ? 75.880 19.395 96.175 1.00 103.59 102 CYS B O 1
ATOM 1520 N N . LEU B 1 103 ? 74.564 19.818 94.398 1.00 87.98 103 LEU B N 1
ATOM 1521 C CA . LEU B 1 103 ? 75.345 19.045 93.455 1.00 82.99 103 LEU B CA 1
ATOM 1522 C C . LEU B 1 103 ? 75.979 19.984 92.444 1.00 81.14 103 LEU B C 1
ATOM 1523 O O . LEU B 1 103 ? 75.322 20.885 91.920 1.00 82.41 103 LEU B O 1
ATOM 1528 N N . LEU B 1 104 ? 77.257 19.798 92.188 1.00 79.90 104 LEU B N 1
ATOM 1529 C CA . LEU B 1 104 ? 77.937 20.496 91.112 1.00 81.45 104 LEU B CA 1
ATOM 1530 C C . LEU B 1 104 ? 78.236 19.493 90.004 1.00 83.82 104 LEU B C 1
ATOM 1531 O O . LEU B 1 104 ? 78.730 18.395 90.276 1.00 87.79 104 LEU B O 1
ATOM 1536 N N . PHE B 1 105 ? 77.921 19.855 88.766 1.00 74.78 105 PHE B N 1
ATOM 1537 C CA . PHE B 1 105 ? 78.103 18.968 87.628 1.00 76.35 105 PHE B CA 1
ATOM 1538 C C . PHE B 1 105 ? 79.130 19.572 86.685 1.00 75.38 105 PHE B C 1
ATOM 1539 O O . PHE B 1 105 ? 79.079 20.765 86.387 1.00 80.82 105 PHE B O 1
ATOM 1547 N N . GLY B 1 106 ? 80.062 18.752 86.218 1.00 79.18 106 GLY B N 1
ATOM 1548 C CA . GLY B 1 106 ? 81.031 19.210 85.244 1.00 73.96 106 GLY B CA 1
ATOM 1549 C C . GLY B 1 106 ? 81.061 18.216 84.120 1.00 73.91 106 GLY B C 1
ATOM 1550 O O . GLY B 1 106 ? 81.189 17.014 84.358 1.00 80.80 106 GLY B O 1
ATOM 1551 N N . THR B 1 107 ? 80.898 18.677 82.895 1.00 68.56 107 THR B N 1
ATOM 1552 C CA . THR B 1 107 ? 80.751 17.775 81.765 1.00 74.85 107 THR B CA 1
ATOM 1553 C C . THR B 1 107 ? 81.775 18.152 80.716 1.00 76.35 107 THR B C 1
ATOM 1554 O O . THR B 1 107 ? 81.850 19.317 80.315 1.00 80.13 107 THR B O 1
ATOM 1558 N N . THR B 1 108 ? 82.550 17.182 80.262 1.00 68.96 108 THR B N 1
ATOM 1559 C CA . THR B 1 108 ? 83.442 17.397 79.136 1.00 71.05 108 THR B CA 1
ATOM 1560 C C . THR B 1 108 ? 82.850 16.676 77.935 1.00 73.07 108 THR B C 1
ATOM 1561 O O . THR B 1 108 ? 82.351 15.558 78.077 1.00 77.87 108 THR B O 1
ATOM 1565 N N . ILE B 1 109 ? 82.836 17.331 76.776 1.00 67.94 109 ILE B N 1
ATOM 1566 C CA . ILE B 1 109 ? 82.140 16.823 75.591 1.00 69.20 109 ILE B CA 1
ATOM 1567 C C . ILE B 1 109 ? 82.832 17.409 74.375 1.00 81.17 109 ILE B C 1
ATOM 1568 O O . ILE B 1 109 ? 82.989 18.629 74.286 1.00 83.67 109 ILE B O 1
ATOM 1573 N N . LYS B 1 110 ? 83.228 16.551 73.431 1.00 83.43 110 LYS B N 1
ATOM 1574 C CA . LYS B 1 110 ? 83.987 16.959 72.243 1.00 85.02 110 LYS B CA 1
ATOM 1575 C C . LYS B 1 110 ? 85.002 18.059 72.577 1.00 83.81 110 LYS B C 1
ATOM 1576 O O . LYS B 1 110 ? 85.097 19.098 71.914 1.00 79.53 110 LYS B O 1
ATOM 1582 N N . ASN B 1 111 ? 85.751 17.811 73.655 1.00 83.00 111 ASN B N 1
ATOM 1583 C CA . ASN B 1 111 ? 86.872 18.657 74.083 1.00 91.58 111 ASN B CA 1
ATOM 1584 C C . ASN B 1 111 ? 86.435 20.082 74.407 1.00 87.83 111 ASN B C 1
ATOM 1585 O O . ASN B 1 111 ? 87.113 21.045 74.049 1.00 86.87 111 ASN B O 1
ATOM 1590 N N . LYS B 1 112 ? 85.307 20.205 75.111 1.00 90.37 112 LYS B N 1
ATOM 1591 C CA . LYS B 1 112 ? 84.790 21.482 75.610 1.00 85.57 112 LYS B CA 1
ATOM 1592 C C . LYS B 1 112 ? 84.024 21.203 76.892 1.00 81.36 112 LYS B C 1
ATOM 1593 O O . LYS B 1 112 ? 82.975 20.562 76.841 1.00 85.96 112 LYS B O 1
ATOM 1599 N N . SER B 1 113 ? 84.506 21.667 78.032 1.00 79.30 113 SER B N 1
ATOM 1600 C CA . SER B 1 113 ? 83.803 21.327 79.258 1.00 81.22 113 SER B CA 1
ATOM 1601 C C . SER B 1 113 ? 82.926 22.490 79.744 1.00 85.16 113 SER B C 1
ATOM 1602 O O . SER B 1 113 ? 82.893 23.576 79.159 1.00 82.78 113 SER B O 1
ATOM 1605 N N . ARG B 1 114 ? 82.167 22.233 80.808 1.00 81.40 114 ARG B N 1
ATOM 1606 C CA . ARG B 1 114 ? 81.238 23.227 81.338 1.00 77.24 114 ARG B CA 1
ATOM 1607 C C . ARG B 1 114 ? 80.673 22.745 82.664 1.00 72.47 114 ARG B C 1
ATOM 1608 O O . ARG B 1 114 ? 80.767 21.562 83.007 1.00 81.94 114 ARG B O 1
ATOM 1624 N N . PHE B 1 116 ? 77.361 23.212 85.827 1.00 68.17 116 PHE B N 1
ATOM 1625 C CA . PHE B 1 116 ? 76.103 23.733 86.338 1.00 68.84 116 PHE B CA 1
ATOM 1626 C C . PHE B 1 116 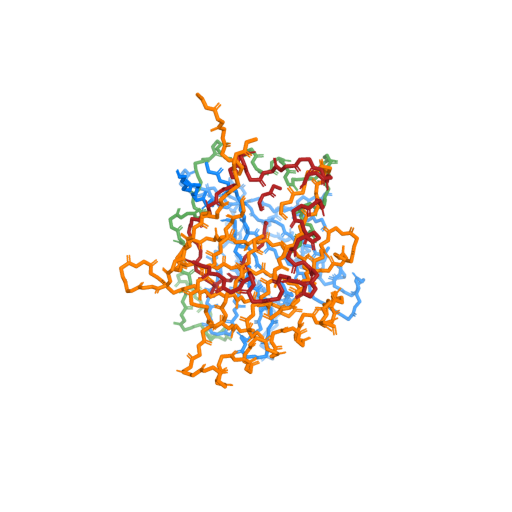? 75.880 23.113 87.704 1.00 70.09 116 PHE B C 1
ATOM 1627 O O . PHE B 1 116 ? 76.358 22.012 87.973 1.00 71.96 116 PHE B O 1
ATOM 1635 N N . ARG B 1 117 ? 75.210 23.849 88.583 1.00 69.99 117 ARG B N 1
ATOM 1636 C CA . ARG B 1 117 ? 74.941 23.344 89.927 1.00 77.89 117 ARG B CA 1
ATOM 1637 C C . ARG B 1 117 ? 73.460 23.464 90.246 1.00 78.82 117 ARG B C 1
ATOM 1638 O O . ARG B 1 117 ? 72.662 24.021 89.479 1.00 78.78 117 ARG B O 1
ATOM 1646 N N . VAL B 1 118 ? 73.110 22.966 91.425 1.00 75.19 118 VAL B N 1
ATOM 1647 C CA . VAL B 1 118 ? 71.715 22.827 91.796 1.00 76.26 118 VAL B CA 1
ATOM 1648 C C . VAL B 1 118 ? 71.624 22.774 93.321 1.00 84.15 118 VAL B C 1
ATOM 1649 O O . VAL B 1 118 ? 72.518 22.247 93.990 1.00 91.59 118 VAL B O 1
ATOM 1653 N N . GLN B 1 119 ? 70.554 23.353 93.873 1.00 84.79 119 GLN B N 1
ATOM 1654 C CA . GLN B 1 119 ? 70.282 23.299 95.309 1.00 91.05 119 GLN B CA 1
ATOM 1655 C C . GLN B 1 119 ? 68.886 22.739 95.511 1.00 92.49 119 GLN B C 1
ATOM 1656 O O . GLN B 1 119 ? 67.908 23.305 95.006 1.00 84.92 119 GLN B O 1
ATOM 1662 N N . PHE B 1 120 ? 68.799 21.635 96.253 1.00 97.79 120 PHE B N 1
ATOM 1663 C CA . PHE B 1 120 ? 67.552 20.884 96.343 1.00 98.64 120 PHE B CA 1
ATOM 1664 C C . PHE B 1 120 ? 66.553 21.593 97.237 1.00 98.37 120 PHE B C 1
ATOM 1665 O O . PHE B 1 120 ? 66.898 22.089 98.310 1.00 103.16 120 PHE B O 1
ATOM 1673 N N . SER B 1 121 ? 65.309 21.641 96.794 1.00 103.31 121 SER B N 1
ATOM 1674 C CA . SER B 1 121 ? 64.276 22.243 97.611 1.00 103.87 121 SER B CA 1
ATOM 1675 C C . SER B 1 121 ? 63.940 21.353 98.790 1.00 113.52 121 SER B C 1
ATOM 1676 O O . SER B 1 121 ? 64.173 20.136 98.770 1.00 114.20 121 SER B O 1
ATOM 1679 N N . GLY B 1 122 ? 63.405 21.985 99.827 1.00 116.21 122 GLY B N 1
ATOM 1680 C CA . GLY B 1 122 ? 63.091 21.267 101.045 1.00 122.90 122 GLY B CA 1
ATOM 1681 C C . GLY B 1 122 ? 62.577 22.256 102.077 1.00 129.16 122 GLY B C 1
ATOM 1682 O O . GLY B 1 122 ? 62.893 23.449 102.042 1.00 130.19 122 GLY B O 1
ATOM 1683 N N . GLU B 1 123 ? 61.766 21.727 102.993 1.00 130.44 123 GLU B N 1
ATOM 1684 C CA . GLU B 1 123 ? 61.120 22.564 104.005 1.00 130.61 123 GLU B CA 1
ATOM 1685 C C . GLU B 1 123 ? 62.147 23.214 104.919 1.00 130.00 123 GLU B C 1
ATOM 1686 O O . GLU B 1 123 ? 62.059 24.414 105.194 1.00 130.27 123 GLU B O 1
ATOM 1688 N N . SER B 1 124 ? 63.129 22.454 105.391 1.00 124.88 124 SER B N 1
ATOM 1689 C CA . SER B 1 124 ? 64.201 23.010 106.208 1.00 125.40 124 SER B CA 1
ATOM 1690 C C . SER B 1 124 ? 65.540 22.646 105.576 1.00 127.85 124 SER B C 1
ATOM 1691 O O . SER B 1 124 ? 65.606 22.192 104.431 1.00 127.21 124 SER B O 1
ATOM 1694 N N . LYS B 1 125 ? 66.621 22.871 106.324 1.00 124.24 125 LYS B N 1
ATOM 1695 C CA . LYS B 1 125 ? 67.897 22.300 105.919 1.00 121.09 125 LYS B CA 1
ATOM 1696 C C . LYS B 1 125 ? 67.873 20.785 106.078 1.00 123.55 125 LYS B C 1
ATOM 1697 O O . LYS B 1 125 ? 68.494 20.058 105.294 1.00 122.82 125 LYS B O 1
ATOM 1699 N N . GLU B 1 126 ? 67.135 20.287 107.073 1.00 124.18 126 GLU B N 1
ATOM 1700 C CA . GLU B 1 126 ? 67.083 18.846 107.301 1.00 121.58 126 GLU B CA 1
ATOM 1701 C C . GLU B 1 126 ? 66.207 18.153 106.264 1.00 125.28 126 GLU B C 1
ATOM 1702 O O . GLU B 1 126 ? 66.507 17.030 105.842 1.00 125.34 126 GLU B O 1
ATOM 1704 N N . GLU B 1 127 ? 65.117 18.801 105.843 1.00 126.04 127 GLU B N 1
ATOM 1705 C CA . GLU B 1 127 ? 64.288 18.250 104.773 1.00 124.64 127 GLU B CA 1
ATOM 1706 C C . GLU B 1 127 ? 65.058 18.190 103.454 1.00 126.79 127 GLU B C 1
ATOM 1707 O O . GLU B 1 127 ? 65.190 17.120 102.846 1.00 128.00 127 GLU B O 1
ATOM 1709 N N . ALA B 1 128 ? 65.607 19.332 103.017 1.00 125.84 128 ALA B N 1
ATOM 1710 C CA . ALA B 1 128 ? 66.258 19.416 101.709 1.00 120.88 128 ALA B CA 1
ATOM 1711 C C . ALA B 1 128 ? 67.494 18.532 101.627 1.00 114.44 128 ALA B C 1
ATOM 1712 O O . ALA B 1 128 ? 67.756 17.917 100.586 1.00 111.84 128 ALA B O 1
ATOM 1714 N N . LEU B 1 129 ? 68.285 18.480 102.696 1.00 115.01 129 LEU B N 1
ATOM 1715 C CA . LEU B 1 129 ? 69.486 17.653 102.672 1.00 116.50 129 LEU B CA 1
ATOM 1716 C C . LEU B 1 129 ? 69.142 16.212 102.323 1.00 116.37 129 LEU B C 1
ATOM 1717 O O . LEU B 1 129 ? 69.870 15.555 101.568 1.00 108.89 129 LEU B O 1
ATOM 1722 N N . GLU B 1 130 ? 68.024 15.714 102.859 1.00 117.79 130 GLU B N 1
ATOM 1723 C CA . GLU B 1 130 ? 67.560 14.373 102.535 1.00 115.41 130 GLU B CA 1
ATOM 1724 C C . GLU B 1 130 ? 67.437 14.196 101.028 1.00 114.15 130 GLU B C 1
ATOM 1725 O O . GLU B 1 130 ? 68.163 13.395 100.421 1.00 111.58 130 GLU B O 1
ATOM 1727 N N . ARG B 1 131 ? 66.542 14.972 100.402 1.00 109.88 131 ARG B N 1
ATOM 1728 C CA . ARG B 1 131 ? 66.283 14.803 98.978 1.00 105.79 131 ARG B CA 1
ATOM 1729 C C . ARG B 1 131 ? 67.566 14.891 98.143 1.00 105.05 131 ARG B C 1
ATOM 1730 O O . ARG B 1 131 ? 67.728 14.118 97.191 1.00 105.75 131 ARG B O 1
ATOM 1734 N N . CYS B 1 132 ? 68.506 15.780 98.489 1.00 101.79 132 CYS B N 1
ATOM 1735 C CA . CYS B 1 132 ? 69.793 15.746 97.799 1.00 100.86 132 CYS B CA 1
ATOM 1736 C C . CYS B 1 132 ? 70.456 14.396 97.982 1.00 102.68 132 CYS B C 1
ATOM 1737 O O . CYS B 1 132 ? 70.967 13.802 97.028 1.00 100.16 132 CYS B O 1
ATOM 1740 N N . CYS B 1 133 ? 70.459 13.896 99.213 1.00 104.98 133 CYS B N 1
ATOM 1741 C CA . CYS B 1 133 ? 71.109 12.625 99.476 1.00 103.13 133 CYS B CA 1
ATOM 1742 C C . CYS B 1 133 ? 70.372 11.492 98.789 1.00 106.31 133 CYS B C 1
ATOM 1743 O O . CYS B 1 133 ? 71.000 10.546 98.299 1.00 106.60 133 CYS B O 1
ATOM 1746 N N . GLY B 1 134 ? 69.042 11.576 98.728 1.00 103.48 134 GLY B N 1
ATOM 1747 C CA . GLY B 1 134 ? 68.300 10.601 97.951 1.00 99.54 134 GLY B CA 1
ATOM 1748 C C . GLY B 1 134 ? 68.760 10.590 96.510 1.00 102.96 134 GLY B C 1
ATOM 1749 O O . GLY B 1 134 ? 69.014 9.532 95.927 1.00 99.45 134 GLY B O 1
ATOM 1750 N N . CYS B 1 135 ? 68.934 11.778 95.938 1.00 102.73 135 CYS B N 1
ATOM 1751 C CA . CYS B 1 135 ? 69.299 11.862 94.535 1.00 97.60 135 CYS B CA 1
ATOM 1752 C C . CYS B 1 135 ? 70.685 11.281 94.286 1.00 100.02 135 CYS B C 1
ATOM 1753 O O . CYS B 1 135 ? 70.863 10.471 93.373 1.00 104.34 135 CYS B O 1
ATOM 1756 N N . VAL B 1 136 ? 71.683 11.668 95.086 1.00 99.71 136 VAL B N 1
ATOM 1757 C CA . VAL B 1 136 ? 73.024 11.133 94.840 1.00 99.78 136 VAL B CA 1
ATOM 1758 C C . VAL B 1 136 ? 73.020 9.616 94.971 1.00 100.29 136 VAL B C 1
ATOM 1759 O O . VAL B 1 136 ? 73.799 8.918 94.304 1.00 99.93 136 VAL B O 1
ATOM 1763 N N . GLN B 1 137 ? 72.125 9.075 95.796 1.00 99.53 137 GLN B N 1
ATOM 1764 C CA . GLN B 1 137 ? 71.892 7.637 95.777 1.00 101.95 137 GLN B CA 1
ATOM 1765 C C . GLN B 1 137 ? 71.425 7.190 94.396 1.00 102.08 137 GLN B C 1
ATOM 1766 O O . GLN B 1 137 ? 72.106 6.412 93.715 1.00 103.00 137 GLN B O 1
ATOM 1768 N N . THR B 1 138 ? 70.274 7.709 93.950 1.00 97.97 138 THR B N 1
ATOM 1769 C CA . THR B 1 138 ? 69.726 7.322 92.651 1.00 99.89 138 THR B CA 1
ATOM 1770 C C . THR B 1 138 ? 70.745 7.496 91.529 1.00 96.17 138 THR B C 1
ATOM 1771 O O . THR B 1 138 ? 70.731 6.746 90.550 1.00 102.14 138 THR B O 1
ATOM 1775 N N . LEU B 1 139 ? 71.647 8.459 91.658 1.00 94.86 139 L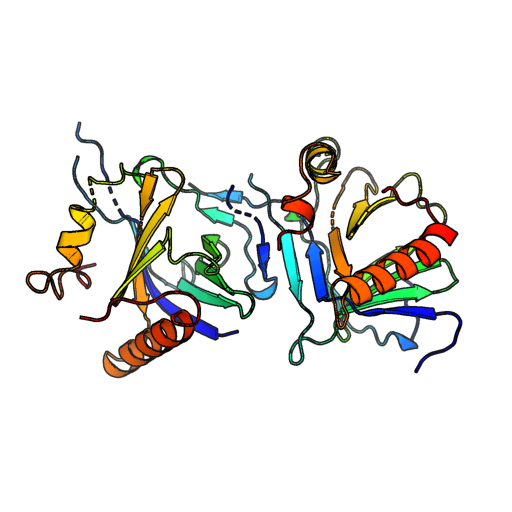EU B N 1
ATOM 1776 C CA . LEU B 1 139 ? 72.655 8.645 90.628 1.00 94.50 139 LEU B CA 1
ATOM 1777 C C . LEU B 1 139 ? 73.669 7.502 90.617 1.00 102.15 139 LEU B C 1
ATOM 1778 O O . LEU B 1 139 ? 74.255 7.193 89.569 1.00 99.72 139 LEU B O 1
ATOM 1783 N N . ALA B 1 140 ? 73.876 6.854 91.763 1.00 103.21 140 ALA B N 1
ATOM 1784 C CA . ALA B 1 140 ? 75.042 5.993 91.923 1.00 105.67 140 ALA B CA 1
ATOM 1785 C C . ALA B 1 140 ? 75.045 4.817 90.944 1.00 106.76 140 ALA B C 1
ATOM 1786 O O . ALA B 1 140 ? 76.122 4.367 90.530 1.00 109.02 140 ALA B O 1
ATOM 1788 N N . GLN B 1 141 ? 73.863 4.328 90.534 1.00 101.56 141 GLN B N 1
ATOM 1789 C CA . GLN B 1 141 ? 73.777 3.194 89.609 1.00 100.99 141 GLN B CA 1
ATOM 1790 C C . GLN B 1 141 ? 74.493 3.434 88.284 1.00 105.25 141 GLN B C 1
ATOM 1791 O O . GLN B 1 141 ? 74.603 2.498 87.482 1.00 108.87 141 GLN B O 1
ATOM 1797 N N . TYR B 1 142 ? 74.941 4.663 88.008 1.00 103.18 142 TYR B N 1
ATOM 1798 C CA . TYR B 1 142 ? 75.554 4.998 86.729 1.00 99.43 142 TYR B CA 1
ATOM 1799 C C . TYR B 1 142 ? 76.853 5.770 86.864 1.00 102.91 142 TYR B C 1
ATOM 1800 O O . TYR B 1 142 ? 77.734 5.642 86.003 1.00 99.43 142 TYR B O 1
ATOM 1809 N N . VAL B 1 143 ? 76.990 6.592 87.900 1.00 100.68 143 VAL B N 1
ATOM 1810 C CA . VAL B 1 143 ? 78.220 7.338 88.085 1.00 102.21 143 VAL B CA 1
ATOM 1811 C C . VAL B 1 143 ? 78.516 7.427 89.573 1.00 101.91 143 VAL B C 1
ATOM 1812 O O . VAL B 1 143 ? 77.608 7.433 90.416 1.00 98.67 143 VAL B O 1
ATOM 1816 N N . THR B 1 144 ? 79.812 7.437 89.884 1.00 105.50 144 THR B N 1
ATOM 1817 C CA . THR B 1 144 ? 80.286 7.729 91.225 1.00 103.65 144 THR B CA 1
ATOM 1818 C C . THR B 1 144 ? 80.123 9.218 91.494 1.00 101.08 144 THR B C 1
ATOM 1819 O O . THR B 1 144 ? 80.257 10.054 90.596 1.00 107.00 144 THR B O 1
ATOM 1823 N N . VAL B 1 145 ? 79.802 9.547 92.733 1.00 97.53 145 VAL B N 1
ATOM 1824 C CA . VAL B 1 145 ? 79.518 10.921 93.114 1.00 97.57 145 VAL B CA 1
ATOM 1825 C C . VAL B 1 145 ? 80.479 11.276 94.235 1.00 97.11 145 VAL B C 1
ATOM 1826 O O . VAL B 1 145 ? 80.295 10.821 95.368 1.00 99.88 145 VAL B O 1
ATOM 1830 N N . GLN B 1 146 ? 81.500 12.083 93.931 1.00 101.70 146 GLN B N 1
ATOM 1831 C CA . GLN B 1 146 ? 82.410 12.581 94.964 1.00 103.79 146 GLN B CA 1
ATOM 1832 C C . GLN B 1 146 ? 81.590 13.139 96.121 1.00 111.67 146 GLN B C 1
ATOM 1833 O O . GLN B 1 146 ? 80.550 13.774 95.926 1.00 112.09 146 GLN B O 1
ATOM 1839 N N . GLU B 1 147 ? 82.027 12.830 97.350 1.00 117.28 147 GLU B N 1
ATOM 1840 C CA . GLU B 1 147 ? 81.263 13.136 98.554 1.00 114.63 147 GLU B CA 1
ATOM 1841 C C . GLU B 1 147 ? 82.278 13.250 99.688 1.00 114.50 147 GLU B C 1
ATOM 1842 O O . GLU B 1 147 ? 82.726 12.229 100.234 1.00 114.13 147 GLU B O 1
ATOM 1848 N N . PRO B 1 148 ? 82.649 14.482 100.080 1.00 120.04 148 PRO B N 1
ATOM 1849 C CA . PRO B 1 148 ? 83.869 14.988 100.735 1.00 122.26 148 PRO B CA 1
ATOM 1850 C C . PRO B 1 148 ? 84.847 13.929 101.285 1.00 122.11 14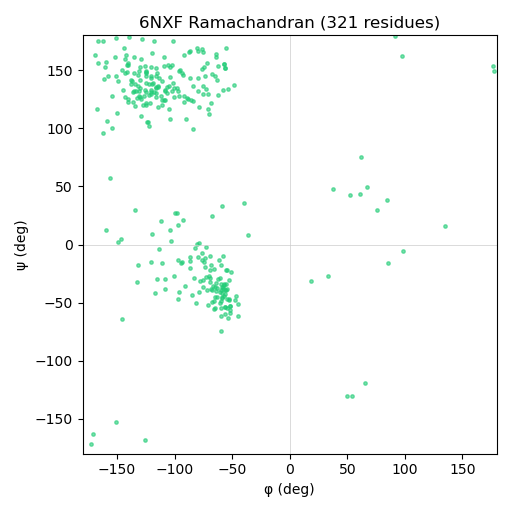8 PRO B C 1
ATOM 1851 O O . PRO B 1 148 ? 84.623 13.325 102.342 1.00 120.19 148 PRO B O 1
ATOM 1855 N N . GLU C 2 4 ? 72.731 16.150 68.808 1.00 92.47 1810 GLU V N 1
ATOM 1856 C CA . GLU C 2 4 ? 72.640 17.574 69.119 1.00 96.65 1810 GLU V CA 1
ATOM 1857 C C . GLU C 2 4 ? 72.212 17.783 70.585 1.00 98.58 1810 GLU V C 1
ATOM 1858 O O . GLU C 2 4 ? 72.959 17.462 71.516 1.00 88.68 1810 GLU V O 1
ATOM 1860 N N . SER C 2 5 ? 71.015 18.346 70.776 1.00 100.31 1811 SER V N 1
ATOM 1861 C CA . SER C 2 5 ? 70.342 18.368 72.069 1.00 93.76 1811 SER V CA 1
ATOM 1862 C C . SER C 2 5 ? 69.522 17.082 72.252 1.00 98.66 1811 SER V C 1
ATOM 1863 O O . SER C 2 5 ? 69.258 16.335 71.297 1.00 96.16 1811 SER V O 1
ATOM 1874 N N . GLN C 2 7 ? 67.634 13.932 72.278 1.00 86.90 1813 GLN V N 1
ATOM 1875 C CA . GLN C 2 7 ? 66.736 13.356 71.285 1.00 84.89 1813 GLN V CA 1
ATOM 1876 C C . GLN C 2 7 ? 65.619 12.488 71.899 1.00 82.82 1813 GLN V C 1
ATOM 1877 O O . GLN C 2 7 ? 64.803 11.925 71.147 1.00 82.58 1813 GLN V O 1
ATOM 1883 N N . THR C 2 8 ? 65.534 12.374 73.230 1.00 77.36 1814 THR V N 1
ATOM 1884 C CA . THR C 2 8 ? 64.463 11.614 73.870 1.00 71.19 1814 THR V CA 1
ATOM 1885 C C . THR C 2 8 ? 63.996 12.346 75.114 1.00 70.63 1814 THR V C 1
ATOM 1886 O O . THR C 2 8 ? 64.814 12.653 75.985 1.00 70.51 1814 THR V O 1
ATOM 1890 N N . ILE C 2 9 ? 62.695 12.621 75.199 1.00 61.88 1815 ILE V N 1
ATOM 1891 C CA . ILE C 2 9 ? 62.103 13.225 76.391 1.00 58.34 1815 ILE V CA 1
ATOM 1892 C C . ILE C 2 9 ? 60.848 12.445 76.756 1.00 61.76 1815 ILE V C 1
ATOM 1893 O O . ILE C 2 9 ? 59.952 12.285 75.905 1.00 65.40 1815 ILE V O 1
ATOM 1898 N N . PRO C 2 10 ? 60.720 11.955 77.991 1.00 60.83 1816 PRO V N 1
ATOM 1899 C CA . PRO C 2 10 ? 59.473 11.283 78.393 1.00 63.78 1816 PRO V CA 1
ATOM 1900 C C . PRO C 2 10 ? 58.288 12.211 78.198 1.00 63.99 1816 PRO V C 1
ATOM 1901 O O . PRO C 2 10 ? 58.430 13.438 78.192 1.00 64.24 1816 PRO V O 1
ATOM 1905 N N . HIS C 2 11 ? 57.108 11.619 78.028 1.00 58.27 1817 HIS V N 1
ATOM 1906 C CA . HIS C 2 11 ? 55.954 12.445 77.699 1.00 65.27 1817 HIS V CA 1
ATOM 1907 C C . HIS C 2 11 ? 55.454 13.212 78.912 1.00 69.13 1817 HIS V C 1
ATOM 1908 O O . HIS C 2 11 ? 54.954 14.335 78.763 1.00 71.03 1817 HIS V O 1
ATOM 1915 N N . TYR C 2 12 ? 55.622 12.654 80.118 1.00 66.50 1818 TYR V N 1
ATOM 1916 C CA . TYR C 2 12 ? 55.131 13.324 81.315 1.00 69.80 1818 TYR V CA 1
ATOM 1917 C C . TYR C 2 12 ? 55.941 14.536 81.714 1.00 73.67 1818 TYR V C 1
ATOM 1918 O O . TYR C 2 12 ? 55.585 15.188 82.694 1.00 84.11 1818 TYR V O 1
ATOM 1927 N N . LEU C 2 13 ? 57.017 14.885 81.028 1.00 79.56 1819 LEU V N 1
ATOM 1928 C CA . LEU C 2 13 ? 57.684 16.111 81.447 1.00 77.58 1819 LEU V CA 1
ATOM 1929 C C . LEU C 2 13 ? 57.014 17.325 80.840 1.00 78.30 1819 LEU V C 1
ATOM 1930 O O . LEU C 2 13 ? 57.020 18.394 81.454 1.00 85.81 1819 LEU V O 1
ATOM 1935 N N . GLN C 2 14 ? 56.411 17.173 79.660 1.00 79.85 1820 GLN V N 1
ATOM 1936 C CA . GLN C 2 14 ? 55.707 18.261 78.980 1.00 80.20 1820 GLN V CA 1
ATOM 1937 C C . GLN C 2 14 ? 56.687 19.380 78.673 1.00 78.60 1820 GLN V C 1
ATOM 1938 O O . GLN C 2 14 ? 56.722 20.407 79.356 1.00 84.79 1820 GLN V O 1
ATOM 1944 N N . ILE C 2 15 ? 57.515 19.162 77.661 1.00 77.72 1821 ILE V N 1
ATOM 1945 C CA . ILE C 2 15 ? 58.573 20.084 77.286 1.00 72.97 1821 ILE V CA 1
ATOM 1946 C C . ILE C 2 15 ? 58.199 20.665 75.941 1.00 72.28 1821 ILE V C 1
ATOM 1947 O O . ILE C 2 15 ? 57.904 19.921 74.998 1.00 70.03 1821 ILE V O 1
ATOM 1952 N N . LYS C 2 16 ? 58.206 21.983 75.854 1.00 76.55 1822 LYS V N 1
ATOM 1953 C CA . LYS C 2 16 ? 57.956 22.657 74.602 1.00 74.05 1822 LYS V CA 1
ATOM 1954 C C . LYS C 2 16 ? 59.146 23.439 74.109 1.00 75.76 1822 LYS V C 1
ATOM 1955 O O . LYS C 2 16 ? 59.308 23.586 72.897 1.00 79.93 1822 LYS V O 1
ATOM 1957 N N . GLU C 2 17 ? 59.988 23.937 75.013 1.00 77.23 1823 GLU V N 1
ATOM 1958 C CA . GLU C 2 17 ? 61.108 24.802 74.662 1.00 76.59 1823 GLU V CA 1
ATOM 1959 C C . GLU C 2 17 ? 62.374 24.200 75.236 1.00 70.53 1823 GLU V C 1
ATOM 1960 O O . GLU C 2 17 ? 62.330 23.459 76.223 1.00 72.08 1823 GLU V O 1
ATOM 1962 N N . ILE C 2 18 ? 63.500 24.511 74.605 1.00 71.20 1824 ILE V N 1
ATOM 1963 C CA . ILE C 2 18 ? 64.810 24.063 75.068 1.00 71.44 1824 ILE V CA 1
ATOM 1964 C C . ILE C 2 18 ? 65.725 25.283 75.131 1.00 73.48 1824 ILE V C 1
ATOM 1965 O O . ILE C 2 18 ? 65.838 26.036 74.152 1.00 71.94 1824 ILE V O 1
ATOM 1970 N N . LEU C 2 19 ? 66.327 25.513 76.297 1.00 68.71 1825 LEU V N 1
ATOM 1971 C CA . LEU C 2 19 ? 67.255 26.623 76.472 1.00 64.61 1825 LEU V CA 1
ATOM 1972 C C . LEU C 2 19 ? 68.629 26.171 75.989 1.00 67.47 1825 LEU V C 1
ATOM 1973 O O . LEU C 2 19 ? 69.366 25.497 76.704 1.00 57.04 1825 LEU V O 1
ATOM 1978 N N . GLN C 2 20 ? 68.966 26.560 74.767 1.00 73.49 1826 GLN V N 1
ATOM 1979 C CA . GLN C 2 20 ? 70.228 26.215 74.147 1.00 74.19 1826 GLN V CA 1
ATOM 1980 C C . GLN C 2 20 ? 71.414 26.642 75.021 1.00 75.14 1826 GLN V C 1
ATOM 1981 O O . GLN C 2 20 ? 71.275 27.362 76.018 1.00 74.62 1826 GLN V O 1
ATOM 1987 N N . ILE C 2 21 ? 72.589 26.148 74.628 1.00 74.72 1827 ILE V N 1
ATOM 1988 C CA . ILE C 2 21 ? 73.831 26.305 75.369 1.00 73.17 1827 ILE V CA 1
ATOM 1989 C C . ILE C 2 21 ? 74.546 27.561 74.863 1.00 74.30 1827 ILE V C 1
ATOM 1990 O O . ILE C 2 21 ? 74.807 27.700 73.661 1.00 72.97 1827 ILE V O 1
ATOM 1995 N N . SER C 2 22 ? 74.833 28.501 75.761 1.00 73.85 1828 SER V N 1
ATOM 1996 C CA . SER C 2 22 ? 75.514 29.722 75.336 1.00 82.24 1828 SER V CA 1
ATOM 1997 C C . SER C 2 22 ? 77.000 29.464 75.067 1.00 78.12 1828 SER V C 1
ATOM 1998 O O . SER C 2 22 ? 77.709 28.913 75.916 1.00 73.10 1828 SER V O 1
ATOM 2001 N N . LYS C 2 23 ? 77.475 29.897 73.887 1.00 77.37 1829 LYS V N 1
ATOM 2002 C CA . LYS C 2 23 ? 78.867 29.676 73.497 1.00 71.94 1829 LYS V CA 1
ATOM 2003 C C . LYS C 2 23 ? 79.832 30.129 74.585 1.00 73.15 1829 LYS V C 1
ATOM 2004 O O . LYS C 2 23 ? 80.949 29.603 74.679 1.00 77.11 1829 LYS V O 1
ATOM 2006 N N . GLN C 2 24 ? 79.395 31.055 75.440 1.00 76.71 1830 GLN V N 1
ATOM 2007 C CA . GLN C 2 24 ? 80.115 31.517 76.621 1.00 74.47 1830 GLN V CA 1
ATOM 2008 C C . GLN C 2 24 ? 80.069 30.547 77.793 1.00 74.35 1830 GLN V C 1
ATOM 2009 O O . GLN C 2 24 ? 80.687 30.832 78.821 1.00 76.91 1830 GLN V O 1
ATOM 2015 N N . GLU C 2 25 ? 79.295 29.463 77.719 1.00 81.29 1831 GLU V N 1
ATOM 2016 C CA . GLU C 2 25 ? 79.295 28.490 78.804 1.00 77.06 1831 GLU V CA 1
ATOM 2017 C C . GLU C 2 25 ? 80.256 27.352 78.549 1.00 75.12 1831 GLU V C 1
ATOM 2018 O O . GLU C 2 25 ? 80.574 26.621 79.491 1.00 76.12 1831 GLU V O 1
ATOM 2024 N N . LEU C 2 26 ? 80.705 27.203 77.301 1.00 73.80 1832 LEU V N 1
ATOM 2025 C CA . LEU C 2 26 ? 81.699 26.217 76.889 1.00 77.33 1832 LEU V CA 1
ATOM 2026 C C . LEU C 2 26 ? 83.110 26.798 76.998 1.00 80.05 1832 LEU V C 1
ATOM 2027 O O . LEU C 2 26 ? 83.507 27.636 76.180 1.00 84.17 1832 LEU V O 1
ATOM 2032 N N . LEU C 2 27 ? 83.872 26.336 77.984 1.00 78.61 1833 LEU V N 1
ATOM 2033 C CA . LEU C 2 27 ? 85.254 26.721 78.219 1.00 86.24 1833 LEU V CA 1
ATOM 2034 C C . LEU C 2 27 ? 86.224 25.587 77.886 1.00 98.78 1833 LEU V C 1
ATOM 2035 O O . LEU C 2 27 ? 85.871 24.399 77.962 1.00 92.12 1833 LEU V O 1
ATOM 2040 N N . PRO C 2 28 ? 87.467 25.910 77.529 1.00 104.25 1834 PRO V N 1
ATOM 2041 C CA . PRO C 2 28 ? 88.462 24.850 77.324 1.00 102.06 1834 PRO V CA 1
ATOM 2042 C C . PRO C 2 28 ? 88.614 24.005 78.583 1.00 102.83 1834 PRO V C 1
ATOM 2043 O O . PRO C 2 28 ? 88.362 24.467 79.705 1.00 100.74 1834 PRO V O 1
ATOM 2047 N N . CYS C 2 29 ? 89.055 22.761 78.380 1.00 98.65 1835 CYS V N 1
ATOM 2048 C CA . CYS C 2 29 ? 88.858 21.718 79.380 1.00 102.52 1835 CYS V CA 1
ATOM 2049 C C . CYS C 2 29 ? 89.673 21.946 80.654 1.00 107.82 1835 CYS V C 1
ATOM 2050 O O . CYS C 2 29 ? 89.340 21.363 81.701 1.00 103.11 1835 CYS V O 1
ATOM 2053 N N . HIS C 2 30 ? 90.702 22.811 80.596 1.00 109.82 1836 HIS V N 1
ATOM 2054 C CA . HIS C 2 30 ? 91.602 23.095 81.715 1.00 110.23 1836 HIS V CA 1
ATOM 2055 C C . HIS C 2 30 ? 91.202 24.339 82.508 1.00 108.87 1836 HIS V C 1
ATOM 2056 O O . HIS C 2 30 ? 91.287 24.336 83.748 1.00 106.99 1836 HIS V O 1
ATOM 2063 N N . VAL C 2 31 ? 90.780 25.412 81.828 1.00 107.44 1837 VAL V N 1
ATOM 2064 C CA . VAL C 2 31 ? 90.255 26.555 82.568 1.00 103.59 1837 VAL V CA 1
ATOM 2065 C C . VAL C 2 31 ? 89.059 26.119 83.401 1.00 98.40 1837 VAL V C 1
ATOM 2066 O O . VAL C 2 31 ? 88.832 26.640 84.502 1.00 96.07 1837 VAL V O 1
ATOM 2078 N N . GLU C 2 33 ? 88.892 23.096 84.711 1.00 103.28 1839 GLU V N 1
ATOM 2079 C CA . GLU C 2 33 ? 89.432 22.244 85.767 1.00 101.24 1839 GLU V CA 1
ATOM 2080 C C . GLU C 2 33 ? 90.101 23.058 86.856 1.00 95.92 1839 GLU V C 1
ATOM 2081 O O . GLU C 2 33 ? 90.104 22.647 88.023 1.00 98.00 1839 GLU V O 1
ATOM 2087 N N . GLN C 2 34 ? 90.681 24.202 86.504 1.00 91.30 1840 GLN V N 1
ATOM 2088 C CA . GLN C 2 34 ? 91.007 25.164 87.541 1.00 93.20 1840 GLN V CA 1
ATOM 2089 C C . GLN C 2 34 ? 89.743 25.510 88.324 1.00 96.52 1840 GLN V C 1
ATOM 2090 O O . GLN C 2 34 ? 89.639 25.231 89.528 1.00 89.88 1840 GLN V O 1
ATOM 2092 N N . HIS C 2 35 ? 88.732 26.047 87.622 1.00 94.60 1841 HIS V N 1
ATOM 2093 C CA . HIS C 2 35 ? 87.513 26.486 88.283 1.00 87.96 1841 HIS V CA 1
ATOM 2094 C C . HIS C 2 35 ? 86.834 25.335 89.011 1.00 93.84 1841 HIS V C 1
ATOM 2095 O O . HIS C 2 35 ? 86.248 25.537 90.072 1.00 98.28 1841 HIS V O 1
ATOM 2102 N N . TRP C 2 36 ? 86.926 24.117 88.478 1.00 93.94 1842 TRP V N 1
ATOM 2103 C CA . TRP C 2 36 ? 86.386 22.941 89.166 1.00 95.60 1842 TRP V CA 1
ATOM 2104 C C . TRP C 2 36 ? 87.052 22.730 90.521 1.00 100.10 1842 TRP V C 1
ATOM 2105 O O . TRP C 2 36 ? 86.371 22.583 91.545 1.00 94.94 1842 TRP V O 1
ATOM 2116 N N . LYS C 2 37 ? 88.392 22.739 90.539 1.00 102.82 1843 LYS V N 1
ATOM 2117 C CA . LYS C 2 37 ? 89.143 22.392 91.739 1.00 102.22 1843 LYS V CA 1
ATOM 2118 C C . LYS C 2 37 ? 88.807 23.329 92.887 1.00 108.39 1843 LYS V C 1
ATOM 2119 O O . LYS C 2 37 ? 88.697 22.884 94.038 1.00 111.53 1843 LYS V O 1
ATOM 2121 N N . PHE C 2 38 ? 88.632 24.627 92.592 1.00 104.37 1844 PHE V N 1
ATOM 2122 C CA . PHE C 2 38 ? 88.147 25.604 93.567 1.00 104.41 1844 PHE V CA 1
ATOM 2123 C C . PHE C 2 38 ? 86.944 25.063 94.355 1.00 107.30 1844 PHE V C 1
ATOM 2124 O O . PHE C 2 38 ? 86.997 24.914 95.584 1.00 107.77 1844 PHE V O 1
ATOM 2132 N N . TYR C 2 39 ? 85.846 24.751 93.665 1.00 100.81 1845 TYR V N 1
ATOM 2133 C CA . TYR C 2 39 ? 84.689 24.273 94.405 1.00 101.53 1845 TYR V CA 1
ATOM 2134 C C . TYR C 2 39 ? 84.955 22.927 95.062 1.00 103.17 1845 TYR V C 1
ATOM 2135 O O . TYR C 2 39 ? 84.283 22.594 96.043 1.00 104.49 1845 TYR V O 1
ATOM 2144 N N . VAL C 2 40 ? 85.945 22.166 94.587 1.00 103.97 1846 VAL V N 1
ATOM 2145 C CA . VAL C 2 40 ? 86.213 20.861 95.191 1.00 110.34 1846 VAL V CA 1
ATOM 2146 C C . VAL C 2 40 ? 86.695 21.016 96.628 1.00 112.46 1846 VAL V C 1
ATOM 2147 O O . VAL C 2 40 ? 86.111 20.445 97.557 1.00 108.56 1846 VAL V O 1
ATOM 2151 N N . GLY C 2 41 ? 87.763 21.798 96.824 1.00 113.46 1847 GLY V N 1
ATOM 2152 C CA . GLY C 2 41 ? 88.564 21.699 98.033 1.00 119.49 1847 GLY V CA 1
ATOM 2153 C C . GLY C 2 41 ? 87.803 22.082 99.288 1.00 125.17 1847 GLY V C 1
ATOM 2154 O O . GLY C 2 41 ? 86.736 22.701 99.248 1.00 121.64 1847 GLY V O 1
ATOM 2155 N N . ARG C 2 42 ? 88.372 21.687 100.438 1.00 129.99 1848 ARG V N 1
ATOM 2156 C CA . ARG C 2 42 ? 87.729 22.009 101.711 1.00 129.24 1848 ARG V CA 1
ATOM 2157 C C . ARG C 2 42 ? 87.796 23.509 102.008 1.00 128.86 1848 ARG V C 1
ATOM 2158 O O . ARG C 2 42 ? 86.898 24.045 102.672 1.00 126.37 1848 ARG V O 1
ATOM 2166 N N . SER C 2 43 ? 88.828 24.206 101.510 1.00 126.03 1849 SER V N 1
ATOM 2167 C CA . SER C 2 43 ? 88.929 25.643 101.753 1.00 125.30 1849 SER V CA 1
ATOM 2168 C C . SER C 2 43 ? 87.669 26.361 101.298 1.00 128.01 1849 SER V C 1
ATOM 2169 O O . SER C 2 43 ? 87.235 27.338 101.920 1.00 129.86 1849 SER V O 1
ATOM 2172 N N . HIS C 2 44 ? 87.044 25.871 100.229 1.00 125.28 1850 HIS V N 1
ATOM 2173 C CA . HIS C 2 44 ? 85.866 26.521 99.676 1.00 124.67 1850 HIS V CA 1
ATOM 2174 C C . HIS C 2 44 ? 84.599 25.689 99.869 1.00 124.98 1850 HIS V C 1
ATOM 2175 O O . HIS C 2 44 ? 83.608 25.890 99.158 1.00 121.81 1850 HIS V O 1
ATOM 2182 N N . SER C 2 45 ? 84.611 24.753 100.819 1.00 126.18 1851 SER V N 1
ATOM 2183 C CA . SER C 2 45 ? 83.354 24.212 101.319 1.00 126.57 1851 SER V CA 1
ATOM 2184 C C . SER C 2 45 ? 82.523 25.364 101.867 1.00 120.66 1851 SER V C 1
ATOM 2185 O O . SER C 2 45 ? 83.041 26.223 102.590 1.00 120.85 1851 SER V O 1
ATOM 2188 N N . GLU C 2 46 ? 81.245 25.395 101.486 1.00 116.06 1852 GLU V N 1
ATOM 2189 C CA . GLU C 2 46 ? 80.265 26.462 101.679 1.00 118.12 1852 GLU V CA 1
ATOM 2190 C C . GLU C 2 46 ? 80.341 27.531 100.567 1.00 117.39 1852 GLU V C 1
ATOM 2191 O O . GLU C 2 46 ? 79.390 28.301 100.420 1.00 115.68 1852 GLU V O 1
ATOM 2193 N N . ALA C 2 47 ? 81.426 27.595 99.773 1.00 118.89 1853 ALA V N 1
ATOM 2194 C CA . ALA C 2 47 ? 81.512 28.473 98.604 1.00 114.19 1853 ALA V CA 1
ATOM 2195 C C . ALA C 2 47 ? 80.669 27.979 97.430 1.00 112.99 1853 ALA V C 1
ATOM 2196 O O . ALA C 2 47 ? 80.491 28.717 96.449 1.00 108.76 1853 ALA V O 1
ATOM 2198 N N . LEU C 2 48 ? 80.173 26.743 97.500 1.00 112.34 1854 LEU V N 1
ATOM 2199 C CA . LEU C 2 48 ? 79.237 26.209 96.529 1.00 107.38 1854 LEU V CA 1
ATOM 2200 C C . LEU C 2 48 ? 77.798 26.542 96.880 1.00 109.44 1854 LEU V C 1
ATOM 2201 O O . LEU C 2 48 ? 76.936 26.490 95.995 1.00 106.87 1854 LEU V O 1
ATOM 2206 N N . LEU C 2 49 ? 77.511 26.876 98.143 1.00 108.02 1855 LEU V N 1
ATOM 2207 C CA . LEU C 2 49 ? 76.177 27.309 98.542 1.00 104.09 1855 LEU V CA 1
ATOM 2208 C C . LEU C 2 49 ? 76.036 28.823 98.488 1.00 103.61 1855 LEU V C 1
ATOM 2209 O O . LEU C 2 49 ? 75.134 29.383 99.124 1.00 101.82 1855 LEU V O 1
ATOM 2214 N N . SER C 2 50 ? 76.901 29.490 97.723 1.00 102.12 1856 SER V N 1
ATOM 2215 C CA . SER C 2 50 ? 76.900 30.946 97.642 1.00 104.96 1856 SER V CA 1
ATOM 2216 C C . SER C 2 50 ? 75.564 31.484 97.124 1.00 105.66 1856 SER V C 1
ATOM 2217 O O . SER C 2 50 ? 74.770 32.023 97.906 1.00 111.74 1856 SER V O 1
ATOM 2220 N N . TRP C 2 51 ? 75.298 31.342 95.824 1.00 102.72 1857 TRP V N 1
ATOM 2221 C CA . TRP C 2 51 ? 74.086 31.899 95.188 1.00 103.60 1857 TRP V CA 1
ATOM 2222 C C . TRP C 2 51 ? 73.991 33.420 95.372 1.00 102.58 1857 TRP V C 1
ATOM 2223 O O . TRP C 2 51 ? 73.046 34.062 94.894 1.00 102.53 1857 TRP V O 1
ATOM 2242 N N . GLN D 2 7 ? 38.022 7.123 64.408 1.00 98.34 1813 GLN U N 1
ATOM 2243 C CA . GLN D 2 7 ? 36.577 7.321 64.365 1.00 96.83 1813 GLN U CA 1
ATOM 2244 C C . GLN D 2 7 ? 35.801 6.045 64.671 1.00 94.14 1813 GLN U C 1
ATOM 2245 O O . GLN D 2 7 ? 34.764 6.125 65.332 1.00 93.21 1813 GLN U O 1
ATOM 2251 N N . THR D 2 8 ? 36.277 4.867 64.245 1.00 91.22 1814 THR U N 1
ATOM 2252 C CA . THR D 2 8 ? 35.605 3.610 64.593 1.00 87.20 1814 THR U CA 1
ATOM 2253 C C . THR D 2 8 ? 36.588 2.669 65.284 1.00 81.65 1814 THR U C 1
ATOM 2254 O O . THR D 2 8 ? 37.437 2.058 64.629 1.00 79.04 1814 THR U O 1
ATOM 2258 N N . ILE D 2 9 ? 36.440 2.530 66.593 1.00 79.71 1815 ILE U N 1
ATOM 2259 C CA . ILE D 2 9 ? 37.307 1.693 67.425 1.00 77.53 1815 ILE U CA 1
ATOM 2260 C C . ILE D 2 9 ? 36.531 0.476 67.890 1.00 79.66 1815 ILE U C 1
ATOM 2261 O O . ILE D 2 9 ? 35.503 0.628 68.558 1.00 79.95 1815 ILE U O 1
ATOM 2266 N N . PRO D 2 10 ? 37.018 -0.737 67.630 1.00 78.66 1816 PRO U N 1
ATOM 2267 C CA . PRO D 2 10 ? 36.374 -1.936 68.168 1.00 76.70 1816 PRO U CA 1
ATOM 2268 C C . PRO D 2 10 ? 36.264 -1.893 69.686 1.00 79.74 1816 PRO U C 1
ATOM 2269 O O . PRO D 2 10 ? 37.068 -1.271 70.390 1.00 80.20 1816 PRO U O 1
ATOM 2273 N N . HIS D 2 11 ? 35.238 -2.571 70.192 1.00 79.08 1817 HIS U N 1
ATOM 2274 C CA . HIS D 2 11 ? 34.933 -2.460 71.609 1.00 79.30 1817 HIS U CA 1
ATOM 2275 C C . HIS D 2 11 ? 35.969 -3.186 72.461 1.00 80.43 1817 HIS U C 1
ATOM 2276 O O . HIS D 2 11 ? 36.362 -2.673 73.522 1.00 84.07 1817 HIS U O 1
ATOM 2283 N N . TYR D 2 12 ? 36.443 -4.365 71.999 1.00 78.00 1818 TYR U N 1
ATOM 2284 C CA . TYR D 2 12 ? 37.446 -5.148 72.740 1.00 76.75 1818 TYR U CA 1
ATOM 2285 C C . TYR D 2 12 ? 38.762 -4.412 72.936 1.00 78.61 1818 TYR U C 1
ATOM 2286 O O . TYR D 2 12 ? 39.588 -4.857 73.738 1.00 79.35 1818 TYR U O 1
ATOM 2295 N N . LEU D 2 13 ? 38.997 -3.302 72.232 1.00 80.58 1819 LEU U N 1
ATOM 2296 C CA . LEU D 2 13 ? 40.205 -2.553 72.538 1.00 72.16 1819 LEU U CA 1
ATOM 2297 C C . LEU D 2 13 ? 40.082 -1.827 73.868 1.00 74.85 1819 LEU U C 1
ATOM 2298 O O . LEU D 2 13 ? 41.098 -1.614 74.537 1.00 77.83 1819 LEU U O 1
ATOM 2303 N N . GLN D 2 14 ? 38.857 -1.472 74.283 1.00 76.37 1820 GLN U N 1
ATOM 2304 C CA . GLN D 2 14 ? 38.611 -0.807 75.572 1.00 77.17 1820 GLN U CA 1
ATOM 2305 C C . GLN D 2 14 ? 39.216 0.598 75.584 1.00 72.65 1820 GLN U C 1
ATOM 2306 O O . GLN D 2 14 ? 39.920 0.990 76.522 1.00 74.93 1820 GLN U O 1
ATOM 2312 N N . ILE D 2 15 ? 38.926 1.357 74.540 1.00 67.56 1821 ILE U N 1
ATOM 2313 C CA . ILE D 2 15 ? 39.484 2.694 74.383 1.00 73.67 1821 ILE U CA 1
ATOM 2314 C C . ILE D 2 15 ? 38.569 3.706 75.065 1.00 73.76 1821 ILE U C 1
ATOM 2315 O O . ILE D 2 15 ? 37.362 3.744 74.795 1.00 76.36 1821 ILE U O 1
ATOM 2320 N N . LYS D 2 16 ? 39.136 4.511 75.964 1.00 67.84 1822 LYS U N 1
ATOM 2321 C CA . LYS D 2 16 ? 38.414 5.545 76.703 1.00 70.93 1822 LYS U CA 1
ATOM 2322 C C . LYS D 2 16 ? 38.911 6.956 76.419 1.00 73.08 1822 LYS U C 1
ATOM 2323 O O . LYS D 2 16 ? 38.105 7.877 76.292 1.00 74.53 1822 LYS U O 1
ATOM 2329 N N . GLU D 2 17 ? 40.216 7.171 76.325 1.00 74.35 1823 GLU U N 1
ATOM 2330 C CA . GLU D 2 17 ? 40.726 8.493 76.008 1.00 74.92 1823 GLU U CA 1
ATOM 2331 C C . GLU D 2 17 ? 41.721 8.431 74.862 1.00 68.19 1823 GLU U C 1
ATOM 2332 O O . GLU D 2 17 ? 42.297 7.390 74.561 1.00 72.10 1823 GLU U O 1
ATOM 2338 N N . ILE D 2 18 ? 41.924 9.567 74.225 1.00 68.27 1824 ILE U N 1
ATOM 2339 C CA . ILE D 2 18 ? 42.788 9.667 73.057 1.00 67.42 1824 ILE U CA 1
ATOM 2340 C C . ILE D 2 18 ? 43.820 10.743 73.339 1.00 61.14 1824 ILE U C 1
ATOM 2341 O O . ILE D 2 18 ? 43.539 11.700 74.056 1.00 66.95 1824 ILE U O 1
ATOM 2346 N N . LEU D 2 19 ? 45.021 10.558 72.848 1.00 62.27 1825 LEU U N 1
ATOM 2347 C CA . LEU D 2 19 ? 46.066 11.550 73.016 1.00 61.68 1825 LEU U CA 1
ATOM 2348 C C . LEU D 2 19 ? 46.212 12.263 71.690 1.00 63.09 1825 LEU U C 1
ATOM 2349 O O . LEU D 2 19 ? 46.722 11.687 70.726 1.00 64.66 1825 LEU U O 1
ATOM 2354 N N . GLN D 2 20 ? 45.762 13.510 71.645 1.00 67.07 1826 GLN U N 1
ATOM 2355 C CA . GLN D 2 20 ? 45.710 14.253 70.403 1.00 70.03 1826 GLN U CA 1
ATOM 2356 C C . GLN D 2 20 ? 47.094 14.795 70.062 1.00 70.98 1826 GLN U C 1
ATOM 2357 O O . GLN D 2 20 ? 48.017 14.805 70.881 1.00 63.78 1826 GLN U O 1
ATOM 2363 N N . ILE D 2 21 ? 47.220 15.251 68.824 1.00 72.57 1827 ILE U N 1
ATOM 2364 C CA . ILE D 2 21 ? 48.501 15.667 68.275 1.00 72.30 1827 ILE U CA 1
ATOM 2365 C C . ILE D 2 21 ? 48.787 17.105 68.685 1.00 73.79 1827 ILE U C 1
ATOM 2366 O O . ILE D 2 21 ? 47.973 17.996 68.424 1.00 72.68 1827 ILE U O 1
ATOM 2371 N N . SER D 2 22 ? 49.939 17.326 69.337 1.00 75.36 1828 SER U N 1
ATOM 2372 C CA . SER D 2 22 ? 50.414 18.664 69.682 1.00 66.61 1828 SER U CA 1
ATOM 2373 C C . SER D 2 22 ? 50.652 19.481 68.410 1.00 70.04 1828 SER U C 1
ATOM 2374 O O . SER D 2 22 ? 50.927 18.926 67.343 1.00 71.06 1828 SER U O 1
ATOM 2377 N N . LYS D 2 23 ? 50.548 20.817 68.515 1.00 76.85 1829 LYS U N 1
ATOM 2378 C CA . LYS D 2 23 ? 50.913 21.656 67.369 1.00 73.21 1829 LYS U CA 1
ATOM 2379 C C . LYS D 2 23 ? 52.351 21.386 66.935 1.00 72.25 1829 LYS U C 1
ATOM 2380 O O . LYS D 2 23 ? 52.654 21.365 65.733 1.00 71.87 1829 LYS U O 1
ATOM 2382 N N . GLN D 2 24 ? 53.235 21.100 67.901 1.00 72.32 1830 GLN U N 1
ATOM 2383 C CA . GLN D 2 24 ? 54.655 20.938 67.608 1.00 71.77 1830 GLN U CA 1
ATOM 2384 C C . GLN D 2 24 ? 54.984 19.627 66.911 1.00 77.93 1830 GLN U C 1
ATOM 2385 O O . GLN D 2 24 ? 56.104 19.493 66.410 1.00 80.26 1830 GLN U O 1
ATOM 2391 N N . GLU D 2 25 ? 54.071 18.641 66.895 1.00 77.07 1831 GLU U N 1
ATOM 2392 C CA . GLU D 2 25 ? 54.345 17.409 66.159 1.00 68.57 1831 GLU U CA 1
ATOM 2393 C C . GLU D 2 25 ? 54.035 17.551 64.676 1.00 71.64 1831 GLU U C 1
ATOM 2394 O O . GLU D 2 25 ? 54.250 16.601 63.918 1.00 71.87 1831 GLU U O 1
ATOM 2400 N N . LEU D 2 26 ? 53.521 18.701 64.242 1.00 76.37 1832 LEU U N 1
ATOM 2401 C CA . LEU D 2 26 ? 53.136 18.905 62.851 1.00 78.13 1832 LEU U CA 1
ATOM 2402 C C . LEU D 2 26 ? 54.214 19.683 62.119 1.00 81.20 1832 LEU U C 1
ATOM 2403 O O . LEU D 2 26 ? 54.627 20.760 62.566 1.00 84.01 1832 LEU U O 1
ATOM 2408 N N . LEU D 2 27 ? 54.662 19.135 60.999 1.00 80.92 1833 LEU U N 1
ATOM 2409 C CA . LEU D 2 27 ? 55.733 19.720 60.217 1.00 85.90 1833 LEU U CA 1
ATOM 2410 C C . LEU D 2 27 ? 55.232 20.131 58.837 1.00 89.55 1833 LEU U C 1
ATOM 2411 O O . LEU D 2 27 ? 54.370 19.467 58.253 1.00 90.48 1833 LEU U O 1
ATOM 2416 N N . PRO D 2 28 ? 55.748 21.224 58.295 1.00 86.69 1834 PRO U N 1
ATOM 2417 C CA . PRO D 2 28 ? 55.591 21.463 56.857 1.00 88.15 1834 PRO U CA 1
ATOM 2418 C C . PRO D 2 28 ? 56.302 20.365 56.070 1.00 87.04 1834 PRO U C 1
ATOM 2419 O O . PRO D 2 28 ? 57.377 19.899 56.461 1.00 87.39 1834 PRO U O 1
ATOM 2423 N N . CYS D 2 29 ? 55.690 19.946 54.956 1.00 85.04 1835 CYS U N 1
ATOM 2424 C CA . CYS D 2 29 ? 56.136 18.732 54.270 1.00 95.10 1835 CYS U CA 1
ATOM 2425 C C . CYS D 2 29 ? 57.611 18.809 53.899 1.00 95.77 1835 CYS U C 1
ATOM 2426 O O . CYS D 2 29 ? 58.399 17.911 54.222 1.00 93.05 1835 CYS U O 1
ATOM 2429 N N . HIS D 2 30 ? 57.988 19.877 53.192 1.00 92.37 1836 HIS U N 1
ATOM 2430 C CA . HIS D 2 30 ? 59.384 20.091 52.826 1.00 92.69 1836 HIS U CA 1
ATOM 2431 C C . HIS D 2 30 ? 60.293 19.880 54.021 1.00 89.48 1836 HIS U C 1
ATOM 2432 O O . HIS D 2 30 ? 61.307 19.185 53.928 1.00 91.04 1836 HIS U O 1
ATOM 2439 N N . VAL D 2 31 ? 59.904 20.425 55.168 1.00 91.82 1837 VAL U N 1
ATOM 2440 C CA . VAL D 2 31 ? 60.728 20.315 56.364 1.00 90.68 1837 VAL U CA 1
ATOM 2441 C C . VAL D 2 31 ? 60.794 18.867 56.860 1.00 89.86 1837 VAL U C 1
ATOM 2442 O O . VAL D 2 31 ? 61.864 18.392 57.271 1.00 86.09 1837 VAL U O 1
ATOM 2454 N N . GLU D 2 33 ? 60.342 16.033 55.039 1.00 90.84 1839 GLU U N 1
ATOM 2455 C CA . GLU D 2 33 ? 61.056 15.231 54.055 1.00 90.82 1839 GLU U CA 1
ATOM 2456 C C . GLU D 2 33 ? 62.569 15.244 54.277 1.00 93.34 1839 GLU U C 1
ATOM 2457 O O . GLU D 2 33 ? 63.249 14.271 53.933 1.00 91.69 1839 GLU U O 1
ATOM 2463 N N . GLN D 2 34 ? 63.109 16.307 54.885 1.00 91.65 1840 GLN U N 1
ATOM 2464 C CA . GLN D 2 34 ? 64.536 16.326 55.216 1.00 91.61 1840 GLN U CA 1
ATOM 2465 C C . GLN D 2 34 ? 64.853 15.360 56.349 1.00 90.72 1840 GLN U C 1
ATOM 2466 O O . GLN D 2 34 ? 65.749 14.516 56.232 1.00 91.35 1840 GLN U O 1
ATOM 2472 N N . HIS D 2 35 ? 64.125 15.468 57.460 1.00 92.30 1841 HIS U N 1
ATOM 2473 C CA . HIS D 2 35 ? 64.344 14.545 58.566 1.00 90.96 1841 HIS U CA 1
ATOM 2474 C C . HIS D 2 35 ? 64.141 13.098 58.145 1.00 93.34 1841 HIS U C 1
ATOM 2475 O O . HIS D 2 35 ? 64.859 12.210 58.618 1.00 91.22 1841 HIS U O 1
ATOM 2482 N N . TRP D 2 36 ? 63.150 12.832 57.282 1.00 91.19 1842 TRP U N 1
ATOM 2483 C CA . TRP D 2 36 ? 62.923 11.456 56.843 1.00 94.18 1842 TRP U CA 1
ATOM 2484 C C . TRP D 2 36 ? 64.210 10.862 56.274 1.00 93.43 1842 TRP U C 1
ATOM 2485 O O . TRP D 2 36 ? 64.704 9.843 56.769 1.00 85.38 1842 TRP U O 1
ATOM 2496 N N . LYS D 2 37 ? 64.805 11.545 55.282 1.00 93.30 1843 LYS U N 1
ATOM 2497 C CA . LYS D 2 37 ? 66.011 11.046 54.623 1.00 94.95 1843 LYS U CA 1
ATOM 2498 C C . LYS D 2 37 ? 67.156 10.848 55.615 1.00 94.50 1843 LYS U C 1
ATOM 2499 O O . LYS D 2 37 ? 67.885 9.847 55.537 1.00 89.20 1843 LYS U O 1
ATOM 2501 N N . PHE D 2 38 ? 67.327 11.796 56.547 1.00 87.06 1844 PHE U N 1
ATOM 2502 C CA . PHE D 2 38 ? 68.208 11.625 57.705 1.00 89.39 1844 PHE U CA 1
ATOM 2503 C C . PHE D 2 38 ? 68.039 10.250 58.373 1.00 91.28 1844 PHE U C 1
ATOM 2504 O O . PHE D 2 38 ? 69.021 9.533 58.574 1.00 97.16 1844 PHE U O 1
ATOM 2512 N N . TYR D 2 39 ? 66.794 9.853 58.701 1.00 100.07 1845 TYR U N 1
ATOM 2513 C CA . TYR D 2 39 ? 66.500 8.638 59.474 1.00 99.16 1845 TYR U CA 1
ATOM 2514 C C . TYR D 2 39 ? 66.368 7.362 58.626 1.00 99.68 1845 TYR U C 1
ATOM 2515 O O . TYR D 2 39 ? 66.397 6.276 59.205 1.00 101.76 1845 TYR U O 1
ATOM 2524 N N . VAL D 2 40 ? 66.228 7.436 57.288 1.00 97.04 1846 VAL U N 1
ATOM 2525 C CA . VAL D 2 40 ? 66.008 6.231 56.472 1.00 100.34 1846 VAL U CA 1
ATOM 2526 C C . VAL D 2 40 ? 67.268 5.374 56.446 1.00 104.27 1846 VAL U C 1
ATOM 2527 O O . VAL D 2 40 ? 67.245 4.236 55.958 1.00 102.48 1846 VAL U O 1
ATOM 2531 N N . GLY D 2 41 ? 68.370 5.924 56.961 1.00 109.29 1847 GLY U N 1
ATOM 2532 C CA . GLY D 2 41 ? 69.412 5.128 57.567 1.00 113.71 1847 GLY U CA 1
ATOM 2533 C C . GLY D 2 41 ? 70.610 4.814 56.702 1.00 120.89 1847 GLY U C 1
ATOM 2534 O O . GLY D 2 41 ? 71.567 4.202 57.212 1.00 124.83 1847 GLY U O 1
ATOM 2535 N N . ARG D 2 42 ? 70.589 5.185 55.416 1.00 120.81 1848 ARG U N 1
ATOM 2536 C CA . ARG D 2 42 ? 71.717 4.869 54.543 1.00 120.57 1848 ARG U CA 1
ATOM 2537 C C . ARG D 2 42 ? 73.021 5.332 55.183 1.00 123.33 1848 ARG U C 1
ATOM 2538 O O . ARG D 2 42 ? 73.913 4.522 55.460 1.00 121.78 1848 ARG U O 1
ATOM 2540 N N . SER D 2 43 ? 73.100 6.629 55.508 1.00 124.28 1849 SER U N 1
ATOM 2541 C CA . SER D 2 43 ? 74.302 7.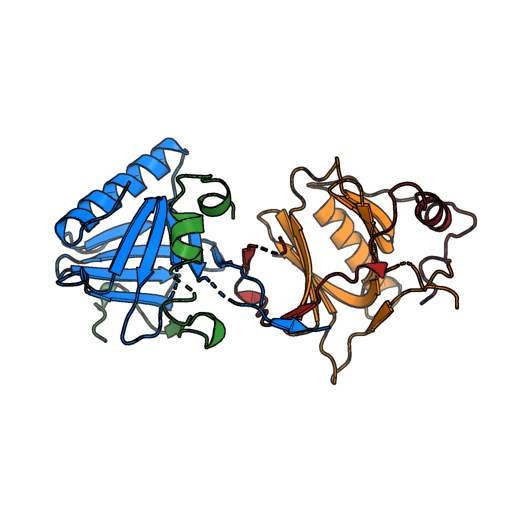175 56.137 1.00 125.74 1849 SER U CA 1
ATOM 2542 C C . SER D 2 43 ? 74.601 6.489 57.475 1.00 130.08 1849 SER U C 1
ATOM 2543 O O . SER D 2 43 ? 75.709 5.974 57.685 1.00 129.80 1849 SER U O 1
ATOM 2546 N N . HIS D 2 44 ? 73.629 6.468 58.391 1.00 128.20 1850 HIS U N 1
ATOM 2547 C CA . HIS D 2 44 ? 73.849 5.896 59.716 1.00 125.50 1850 HIS U CA 1
ATOM 2548 C C . HIS D 2 44 ? 72.502 5.585 60.363 1.00 122.86 1850 HIS U C 1
ATOM 2549 O O . HIS D 2 44 ? 71.529 6.328 60.195 1.00 119.44 1850 HIS U O 1
ATOM 2556 N N . SER D 2 45 ? 72.461 4.471 61.097 1.00 118.80 1851 SER U N 1
ATOM 2557 C CA . SER D 2 45 ? 71.237 3.992 61.727 1.00 116.05 1851 SER U CA 1
ATOM 2558 C C . SER D 2 45 ? 71.206 4.274 63.224 1.00 112.59 1851 SER U C 1
ATOM 2559 O O . SER D 2 45 ? 70.241 3.882 63.907 1.00 104.01 1851 SER U O 1
ATOM 2562 N N . GLU D 2 46 ? 72.241 4.952 63.739 1.00 111.04 1852 GLU U N 1
ATOM 2563 C CA . GLU D 2 46 ? 72.350 5.211 65.175 1.00 111.50 1852 GLU U CA 1
ATOM 2564 C C . GLU D 2 46 ? 71.084 5.870 65.722 1.00 110.51 1852 GLU U C 1
ATOM 2565 O O . GLU D 2 46 ? 70.527 5.426 66.734 1.00 106.99 1852 GLU U O 1
ATOM 2567 N N . ALA D 2 47 ? 70.585 6.907 65.035 1.00 108.30 1853 ALA U N 1
ATOM 2568 C CA . ALA D 2 47 ? 69.501 7.716 65.577 1.00 97.16 1853 ALA U CA 1
ATOM 2569 C C . ALA D 2 47 ? 68.133 7.031 65.494 1.00 98.49 1853 ALA U C 1
ATOM 2570 O O . ALA D 2 47 ? 67.181 7.499 66.134 1.00 96.83 1853 ALA U O 1
ATOM 2572 N N . LEU D 2 48 ? 67.995 5.941 64.732 1.00 97.61 1854 LEU U N 1
ATOM 2573 C CA . LEU D 2 48 ? 66.696 5.275 64.669 1.00 94.17 1854 LEU U CA 1
ATOM 2574 C C . LEU D 2 48 ? 66.571 4.139 65.679 1.00 95.73 1854 LEU U C 1
ATOM 2575 O O . LEU D 2 48 ? 65.456 3.683 65.957 1.00 92.75 1854 LEU U O 1
ATOM 2580 N N . LEU D 2 49 ? 67.678 3.678 66.249 1.00 97.26 1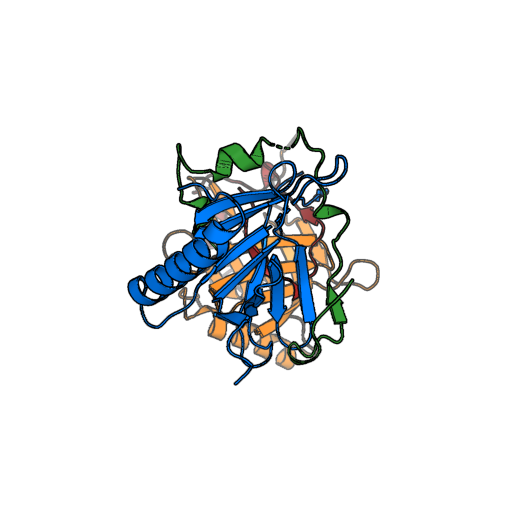855 LEU U N 1
ATOM 2581 C CA . LEU D 2 49 ? 67.635 2.683 67.307 1.00 92.53 1855 LEU U CA 1
ATOM 2582 C C . LEU D 2 49 ? 68.118 3.239 68.637 1.00 92.96 1855 LEU U C 1
ATOM 2583 O O . LEU D 2 49 ? 68.083 2.528 69.647 1.00 94.62 1855 LEU U O 1
ATOM 2588 N N . SER D 2 50 ? 68.570 4.488 68.661 1.00 94.55 1856 SER U N 1
ATOM 2589 C CA . SER D 2 50 ? 68.892 5.178 69.899 1.00 92.65 1856 SER U CA 1
ATOM 2590 C C . SER D 2 50 ? 67.616 5.777 70.483 1.00 91.73 1856 SER U C 1
ATOM 2591 O O . SER D 2 50 ? 66.793 6.358 69.764 1.00 82.70 1856 SER U O 1
ATOM 2594 N N . TRP D 2 51 ? 67.460 5.618 71.793 1.00 95.82 1857 TRP U N 1
ATOM 2595 C CA . TRP D 2 51 ? 66.274 6.060 72.507 1.00 85.19 1857 TRP U CA 1
ATOM 2596 C C . TRP D 2 51 ? 66.695 6.907 73.709 1.00 79.41 1857 TRP U C 1
ATOM 2597 O O . TRP D 2 51 ? 66.179 6.740 74.817 1.00 84.23 1857 TRP U O 1
#

Secondary structure (DSSP, 8-state):
---TTEEEEEEEEEEE--BEEE--B--EEEEE-BTTTB-EEEEEETTSEEEEEETTEEEEEEE-TT-TTTEEEEE--EEEEEE--SS-B--EEEE--SSHHHHHHHHHHHHHHHHTTS-EE-/-EEEEEEEEEE--BPP--B---EEEE-BTTTB-EEEEE-SSSEEEEEETTEEEEEEE-TT-TTTEEEEE--EEEEEEEETTEE--EEEE--SSHHHHHHHHHHHHHHHHTTS-EE--/----GGG---EE-PPPGGG-B-S---HHHHHHT-SS--HHHH--/---EEEGGG---EEEPPPGGG-B-S---HHHHHHHSGGGTTTTS--

Organism: Mus musculus (NCBI:txid10090)

Nearest PDB structures (foldseek):
  6nxf-assembly1_U  TM=1.023E+00  e=4.414E-07  Mus musculus
  6nxf-assembly1_A  TM=1.008E+00  e=4.256E-23  Mus musculus
  6nxf-assembly1_B  TM=9.769E-01  e=2.006E-18  Mus musculus
  7qwv-assembly1_A  TM=9.303E-01  e=1.127E-16  Mus musculus
  6hfg-assembly1_B-2  TM=9.183E-01  e=5.583E-16  Mus musculus

GO terms:
  GO:0042138 meiotic DNA double-strand break formation (P, IDA)
  GO:0005515 protein binding (F, IPI)
  GO:0005694 chromosome (C, IDA)
  GO:0048477 oogenesis (P, IDA)
  GO:0007283 spermatogenesis (P, IDA)

B-factor: mean 86.37, std 17.15, range [50.18, 295.0]